Protein 2JEX (pdb70)

Nearest PDB structures (foldseek):
  2jex-assembly1_A  TM=1.005E+00  e=1.164E-40  Deltapapillomavirus 4
  2jeu-assembly1_A  TM=9.900E-01  e=1.248E-35  Deltapapillomavirus 4
  1r6n-assembly1_A  TM=9.412E-01  e=9.402E-22  human papillomavirus 11
  2nnu-assembly1_A  TM=9.506E-01  e=7.839E-20  Human papillomavirus 16
  1tue-assembly6_Q  TM=9.426E-01  e=6.753E-19  human papillomavirus 18

Foldseek 3Di:
DLLVLLVVLVVLLVVLVVVFFQALVSLLSNLVSQLSNLVSLLVCVVVVHQDRDHDGRDDNVVSVVSNVLSVLLNVLSVLCCVDPNNPGGHTPVQSDSCQCCPPPHRWGFAAWDKKKKAAPVDPVLIDIDIAGQWIWDQDVPGIDIWGWWAAQFAIFIADDVPGDTHHPGGVQVVNVPRPDFFKMWMDTDPDIHIYGD

CATH classification: 1.10.287.30 (+1 more: 2.170.200.10)

Organism: Bovine papillomavirus type 1 (NCBI:txid337052)

B-factor: mean 72.15, std 6.16, range [49.61, 109.63]

Sequence (197 aa):
TACERLHVAQETQMQLIEKSSDKLQDHILYWTAVRTENTLLYAARKKGVTVLGHCRVPHSVVCQERAKQAIEMQLSLQELSKTEFGDEPWSLLDTSWDRYMSEPKRCFKKGARVVEVEFDGNASNTNWYTVYSNLYMRTEDGWQLAKAGADGTGLYYCTMAGAGRIYYSAFGDEAARFSTTGHYSVRDQDRVYAGVS

Structure (mmCIF, N/CA/C/O backbone):
data_2JEX
#
_entry.id   2JEX
#
_cell.length_a   60.549
_cell.length_b   60.549
_cell.length_c   89.410
_cell.angle_alpha   90.00
_cell.angle_beta   90.00
_cell.angle_gamma   120.00
#
_symmetry.space_group_name_H-M   'P 32'
#
loop_
_entity.id
_entity.type
_entity.pdbx_description
1 polymer 'REGULATORY PROTEIN E2'
2 water water
#
loop_
_atom_site.group_PDB
_atom_site.id
_atom_site.type_symbol
_atom_site.label_atom_id
_atom_site.label_alt_id
_atom_site.label_comp_id
_atom_site.label_asym_id
_atom_site.label_entity_id
_atom_site.label_seq_id
_atom_site.pdbx_PDB_ins_code
_atom_site.Cartn_x
_atom_site.Cartn_y
_atom_site.Cartn_z
_atom_site.occupancy
_atom_site.B_iso_or_equiv
_atom_site.auth_seq_id
_atom_site.auth_comp_id
_atom_site.auth_asym_id
_atom_site.auth_atom_id
_atom_site.pdbx_PDB_model_num
ATOM 1 N N . THR A 1 3 ? -30.136 -1.470 6.583 1.00 83.24 3 THR A N 1
ATOM 2 C CA . THR A 1 3 ? -28.959 -1.084 7.417 1.00 82.89 3 THR A CA 1
ATOM 3 C C . THR A 1 3 ? -27.647 -1.596 6.806 1.00 83.10 3 THR A C 1
ATOM 4 O O . THR A 1 3 ? -26.554 -1.150 7.185 1.00 82.64 3 THR A O 1
ATOM 8 N N . ALA A 1 4 ? -27.773 -2.526 5.854 1.00 82.94 4 ALA A N 1
ATOM 9 C CA . ALA A 1 4 ? -26.653 -2.991 5.038 1.00 82.38 4 ALA A CA 1
ATOM 10 C C . ALA A 1 4 ? -26.187 -1.871 4.114 1.00 82.49 4 ALA A C 1
ATOM 11 O O . ALA A 1 4 ? -25.022 -1.832 3.702 1.00 82.41 4 ALA A O 1
ATOM 13 N N . CYS A 1 5 ? -27.112 -0.965 3.803 1.00 82.22 5 CYS A N 1
ATOM 14 C CA . CYS A 1 5 ? -26.848 0.215 2.982 1.00 81.66 5 CYS A CA 1
ATOM 15 C C . CYS A 1 5 ? -26.099 1.298 3.763 1.00 80.98 5 CYS A C 1
ATOM 16 O O . CYS A 1 5 ? -25.218 1.972 3.218 1.00 80.58 5 CYS A O 1
ATOM 19 N N . GLU A 1 6 ? -26.452 1.461 5.038 1.00 80.20 6 GLU A N 1
ATOM 20 C CA . GLU A 1 6 ? -25.805 2.457 5.896 1.00 79.79 6 GLU A CA 1
ATOM 21 C C . GLU A 1 6 ? -24.442 1.970 6.371 1.00 79.32 6 GLU A C 1
ATOM 22 O O . GLU A 1 6 ? -23.508 2.757 6.503 1.00 79.39 6 GLU A O 1
ATOM 28 N N . ARG A 1 7 ? -24.349 0.670 6.643 1.00 78.87 7 ARG A N 1
ATOM 29 C CA . ARG A 1 7 ? -23.109 0.041 7.085 1.00 78.43 7 ARG A CA 1
ATOM 30 C C . ARG A 1 7 ? -22.071 0.113 5.960 1.00 77.68 7 ARG A C 1
ATOM 31 O O . ARG A 1 7 ? -20.885 0.355 6.208 1.00 77.27 7 ARG A O 1
ATOM 39 N N . LEU A 1 8 ? -22.543 -0.085 4.728 1.00 76.97 8 LEU A N 1
ATOM 40 C CA . LEU A 1 8 ? -21.735 0.074 3.524 1.00 76.18 8 LEU A CA 1
ATOM 41 C C . LEU A 1 8 ? -21.187 1.492 3.385 1.00 76.04 8 LEU A C 1
ATOM 42 O O . LEU A 1 8 ? -20.008 1.673 3.073 1.00 76.62 8 LEU A O 1
ATOM 47 N N . HIS A 1 9 ? -22.045 2.485 3.615 1.00 75.53 9 HIS A N 1
ATOM 48 C CA . HIS A 1 9 ? -21.663 3.894 3.517 1.00 75.14 9 HIS A CA 1
ATOM 49 C C . HIS A 1 9 ? -20.567 4.244 4.518 1.00 74.29 9 HIS A C 1
ATOM 50 O O . HIS A 1 9 ? -19.617 4.952 4.178 1.00 74.04 9 HIS A O 1
ATOM 57 N N . VAL A 1 10 ? -20.708 3.740 5.743 1.00 73.56 10 VAL A N 1
ATOM 58 C CA . VAL A 1 10 ? -19.732 3.979 6.812 1.00 72.95 10 VAL A CA 1
ATOM 59 C C . VAL A 1 10 ? -18.380 3.320 6.502 1.00 72.01 10 VAL A C 1
ATOM 60 O O . VAL A 1 10 ? -17.329 3.933 6.701 1.00 72.13 10 VAL A O 1
ATOM 64 N N . ALA A 1 11 ? -18.423 2.086 6.000 1.00 70.75 11 ALA A N 1
ATOM 65 C CA . ALA A 1 11 ? -17.223 1.332 5.648 1.00 69.48 11 ALA A CA 1
ATOM 66 C C . ALA A 1 11 ? -16.437 1.966 4.495 1.00 69.40 11 ALA A C 1
ATOM 67 O O . ALA A 1 11 ? -15.200 1.963 4.506 1.00 69.16 11 ALA A O 1
ATOM 69 N N . GLN A 1 12 ? -17.156 2.507 3.514 1.00 68.74 12 GLN A N 1
ATOM 70 C CA . GLN A 1 12 ? -16.537 3.212 2.389 1.00 68.84 12 GLN A CA 1
ATOM 71 C C . GLN A 1 12 ? -15.998 4.588 2.792 1.00 69.03 12 GLN A C 1
ATOM 72 O O . GLN A 1 12 ? -14.936 5.012 2.324 1.00 68.81 12 GLN A O 1
ATOM 78 N N . GLU A 1 13 ? -16.753 5.275 3.654 1.00 69.28 13 GLU A N 1
ATOM 79 C CA . GLU A 1 13 ? -16.383 6.582 4.197 1.00 69.22 13 GLU A CA 1
ATOM 80 C C . GLU A 1 13 ? -15.169 6.487 5.122 1.00 68.87 13 GLU A C 1
ATOM 81 O O . GLU A 1 13 ? -14.358 7.407 5.175 1.00 69.31 13 GLU A O 1
ATOM 87 N N . THR A 1 14 ? -15.064 5.381 5.855 1.00 68.76 14 THR A N 1
ATOM 88 C CA . THR A 1 14 ? -13.924 5.110 6.735 1.00 68.77 14 THR A CA 1
ATOM 89 C C . THR A 1 14 ? -12.613 4.973 5.948 1.00 69.01 14 THR A C 1
ATOM 90 O O . THR A 1 14 ? -11.581 5.530 6.348 1.00 69.27 14 THR A O 1
ATOM 94 N N . GLN A 1 15 ? -12.668 4.241 4.834 1.00 69.20 15 GLN A N 1
ATOM 95 C CA . GLN A 1 15 ? -11.533 4.088 3.933 1.00 69.53 15 GLN A CA 1
ATOM 96 C C . GLN A 1 15 ? -11.125 5.441 3.361 1.00 70.25 15 GLN A C 1
ATOM 97 O O . GLN A 1 15 ? -9.937 5.779 3.349 1.00 70.11 15 GLN A O 1
ATOM 103 N N . MET A 1 16 ? -12.118 6.215 2.916 1.00 70.85 16 MET A N 1
ATOM 104 C CA . MET A 1 16 ? -11.884 7.534 2.320 1.00 72.26 16 MET A CA 1
ATOM 105 C C . MET A 1 16 ? -11.322 8.543 3.329 1.00 71.77 16 MET A C 1
ATOM 106 O O . MET A 1 16 ? -10.511 9.401 2.973 1.00 71.60 16 MET A O 1
ATOM 111 N N . GLN A 1 17 ? -11.753 8.425 4.585 1.00 71.91 17 GLN A N 1
ATOM 112 C CA . GLN A 1 17 ? -11.243 9.261 5.680 1.00 71.79 17 GLN A CA 1
ATOM 113 C C . GLN A 1 17 ? -9.807 8.918 6.057 1.00 71.37 17 GLN A C 1
ATOM 114 O O . GLN A 1 17 ? -9.017 9.798 6.380 1.00 71.52 17 GLN A O 1
ATOM 120 N N . LEU A 1 18 ? -9.481 7.632 6.031 1.00 71.57 18 LEU A N 1
ATOM 121 C CA . LEU A 1 18 ? -8.167 7.174 6.464 1.00 71.52 18 LEU A CA 1
ATOM 122 C C . LEU A 1 18 ? -7.092 7.367 5.398 1.00 71.65 18 LEU A C 1
ATOM 123 O O . LEU A 1 18 ? -5.925 7.601 5.728 1.00 71.82 18 LEU A O 1
ATOM 128 N N . ILE A 1 19 ? -7.491 7.282 4.129 1.00 71.70 19 ILE A N 1
ATOM 129 C CA . ILE A 1 19 ? -6.593 7.595 3.014 1.00 71.36 19 ILE A CA 1
ATOM 130 C C . ILE A 1 19 ? -6.193 9.077 3.053 1.00 71.56 19 ILE A C 1
ATOM 131 O O . ILE A 1 19 ? -4.999 9.398 2.985 1.00 71.99 19 ILE A O 1
ATOM 136 N N . GLU A 1 20 ? -7.180 9.965 3.186 1.00 71.37 20 GLU A N 1
ATOM 137 C CA . GLU A 1 20 ? -6.925 11.408 3.328 1.00 71.63 20 GLU A CA 1
ATOM 138 C C . GLU A 1 20 ? -5.978 11.709 4.487 1.00 71.18 20 GLU A C 1
ATOM 139 O O . GLU A 1 20 ? -5.005 12.445 4.323 1.00 71.21 20 GLU A O 1
ATOM 145 N N . LYS A 1 21 ? -6.275 11.131 5.651 1.00 71.00 21 LYS A N 1
ATOM 146 C CA . LYS A 1 21 ? -5.457 11.275 6.858 1.00 70.58 21 LYS A CA 1
ATOM 147 C C . LYS A 1 21 ? -4.015 10.827 6.631 1.00 70.57 21 LYS A C 1
ATOM 148 O O . LYS A 1 21 ? -3.081 11.489 7.084 1.00 70.71 21 LYS A O 1
ATOM 154 N N . SER A 1 22 ? -3.852 9.711 5.922 1.00 70.54 22 SER A N 1
ATOM 155 C CA . SER A 1 22 ? -2.540 9.099 5.669 1.00 70.60 22 SER A CA 1
ATOM 156 C C . SER A 1 22 ? -1.715 8.961 6.952 1.00 70.18 22 SER A C 1
ATOM 157 O O . SER A 1 22 ? -0.655 9.566 7.099 1.00 70.11 22 SER A O 1
ATOM 160 N N . SER A 1 23 ? -2.235 8.156 7.873 1.00 70.19 23 SER A N 1
ATOM 161 C CA . SER A 1 23 ? -1.642 7.968 9.191 1.00 69.56 23 SER A CA 1
ATOM 162 C C . SER A 1 23 ? -0.383 7.111 9.141 1.00 69.05 23 SER A C 1
ATOM 163 O O . SER A 1 23 ? -0.191 6.299 8.227 1.00 68.50 23 SER A O 1
ATOM 166 N N . ASP A 1 24 ? 0.466 7.309 10.143 1.00 68.47 24 ASP A N 1
ATOM 167 C CA . ASP A 1 24 ? 1.670 6.515 10.318 1.00 68.18 24 ASP A CA 1
ATOM 168 C C . ASP A 1 24 ? 1.513 5.604 11.539 1.00 67.90 24 ASP A C 1
ATOM 169 O O . ASP A 1 24 ? 2.470 4.991 12.005 1.00 67.50 24 ASP A O 1
ATOM 174 N N . LYS A 1 25 ? 0.285 5.509 12.040 1.00 68.40 25 LYS A N 1
ATOM 175 C CA . LYS A 1 25 ? -0.030 4.602 13.147 1.00 68.90 25 LYS A CA 1
ATOM 176 C C . LYS A 1 25 ? -0.676 3.305 12.657 1.00 68.35 25 LYS A C 1
ATOM 177 O O . LYS A 1 25 ? -1.627 3.333 11.877 1.00 68.47 25 LYS A O 1
ATOM 183 N N . LEU A 1 26 ? -0.140 2.181 13.133 1.00 68.23 26 LEU A N 1
ATOM 184 C CA . LEU A 1 26 ? -0.604 0.842 12.775 1.00 68.32 26 LEU A CA 1
ATOM 185 C C . LEU A 1 26 ? -2.109 0.605 13.011 1.00 68.36 26 LEU A C 1
ATOM 186 O O . LEU A 1 26 ? -2.759 -0.080 12.226 1.00 68.25 26 LEU A O 1
ATOM 191 N N . GLN A 1 27 ? -2.645 1.186 14.079 1.00 68.43 27 GLN A N 1
ATOM 192 C CA . GLN A 1 27 ? -4.043 1.010 14.455 1.00 69.46 27 GLN A CA 1
ATOM 193 C C . GLN A 1 27 ? -5.021 1.603 13.442 1.00 68.99 27 GLN A C 1
ATOM 194 O O . GLN A 1 27 ? -6.078 1.038 13.197 1.00 68.90 27 GLN A O 1
ATOM 200 N N . ASP A 1 28 ? -4.662 2.738 12.855 1.00 69.12 28 ASP A N 1
ATOM 201 C CA . ASP A 1 28 ? -5.457 3.315 11.779 1.00 68.99 28 ASP A CA 1
ATOM 202 C C . ASP A 1 28 ? -5.516 2.407 10.547 1.00 68.76 28 ASP A C 1
ATOM 203 O O . ASP A 1 28 ? -6.518 2.393 9.830 1.00 68.89 28 ASP A O 1
ATOM 208 N N . HIS A 1 29 ? -4.448 1.650 10.312 1.00 67.75 29 HIS A N 1
ATOM 209 C CA . HIS A 1 29 ? -4.383 0.742 9.172 1.00 67.87 29 HIS A CA 1
ATOM 210 C C . HIS A 1 29 ? -5.138 -0.559 9.435 1.00 68.28 29 HIS A C 1
ATOM 211 O O . HIS A 1 29 ? -5.772 -1.103 8.543 1.00 69.09 29 HIS A O 1
ATOM 218 N N . ILE A 1 30 ? -5.064 -1.048 10.666 1.00 68.49 30 ILE A N 1
ATOM 219 C CA . ILE A 1 30 ? -5.938 -2.118 11.122 1.00 68.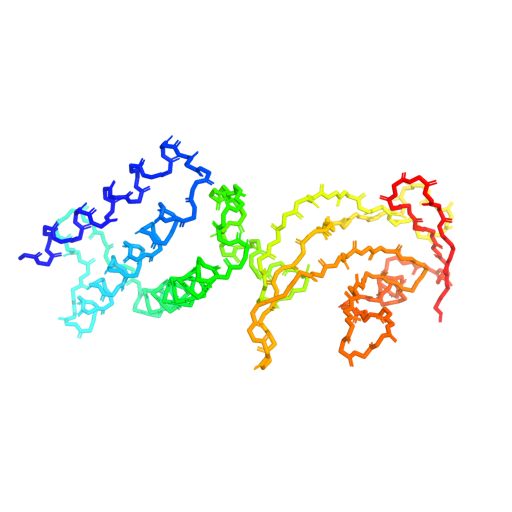63 30 ILE A CA 1
ATOM 220 C C . ILE A 1 30 ? -7.391 -1.724 10.852 1.00 69.49 30 ILE A C 1
ATOM 221 O O . ILE A 1 30 ? -8.143 -2.498 10.254 1.00 70.39 30 ILE A O 1
ATOM 226 N N . LEU A 1 31 ? -7.751 -0.507 11.263 1.00 69.08 31 LEU A N 1
ATOM 227 C CA . LEU A 1 31 ? -9.081 0.067 11.061 1.00 69.03 31 LEU A CA 1
ATOM 228 C C . LEU A 1 31 ? -9.482 0.158 9.600 1.00 68.87 31 LEU A C 1
ATOM 229 O O . LEU A 1 31 ? -10.608 -0.172 9.249 1.00 68.87 31 LEU A O 1
ATOM 234 N N . TYR A 1 32 ? -8.554 0.619 8.762 1.00 69.59 32 TYR A N 1
ATOM 235 C CA . TYR A 1 32 ? -8.756 0.716 7.320 1.00 69.16 32 TYR A CA 1
ATOM 236 C C . TYR A 1 32 ? -9.050 -0.645 6.696 1.00 69.37 32 TYR A C 1
ATOM 237 O O . TYR A 1 32 ? -9.954 -0.760 5.874 1.00 69.84 32 TYR A O 1
ATOM 246 N N . TRP A 1 33 ? -8.289 -1.670 7.072 1.00 69.27 33 TRP A N 1
ATOM 247 C CA . TRP A 1 33 ? -8.483 -2.992 6.466 1.00 69.53 33 TRP A CA 1
ATOM 248 C C . TRP A 1 33 ? -9.736 -3.693 6.946 1.00 69.20 33 TRP A C 1
ATOM 249 O O . TRP A 1 33 ? -10.323 -4.481 6.209 1.00 68.66 33 TRP A O 1
ATOM 260 N N . THR A 1 34 ? -10.139 -3.394 8.178 1.00 69.27 34 THR A N 1
ATOM 261 C CA . THR A 1 34 ? -11.371 -3.923 8.738 1.00 69.86 34 THR A CA 1
ATOM 262 C C . THR A 1 34 ? -12.593 -3.308 8.037 1.00 69.67 34 THR A C 1
ATOM 263 O O . THR A 1 34 ? -13.636 -3.949 7.924 1.00 69.60 34 THR A O 1
ATOM 267 N N . ALA A 1 35 ? -12.441 -2.069 7.564 1.00 68.77 35 ALA A N 1
ATOM 268 C CA . ALA A 1 35 ? -13.470 -1.397 6.790 1.00 68.52 35 ALA A CA 1
ATOM 269 C C . ALA A 1 35 ? -13.516 -1.907 5.352 1.00 68.62 35 ALA A C 1
ATOM 270 O O . ALA A 1 35 ? -14.591 -1.974 4.758 1.00 68.56 35 ALA A O 1
ATOM 272 N N . VAL A 1 36 ? -12.357 -2.268 4.799 1.00 68.63 36 VAL A N 1
ATOM 273 C CA . VAL A 1 36 ? -12.302 -2.906 3.472 1.00 68.27 36 VAL A CA 1
ATOM 274 C C . VAL A 1 36 ? -12.999 -4.263 3.530 1.00 68.47 36 VAL A C 1
ATOM 275 O O . VAL A 1 36 ? -13.763 -4.615 2.626 1.00 69.01 36 VAL A O 1
ATOM 279 N N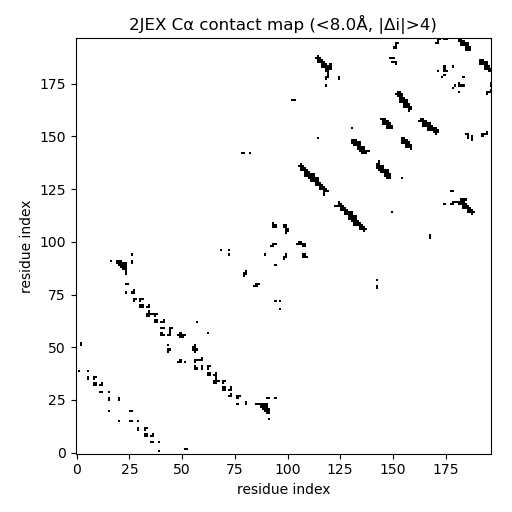 . ARG A 1 37 ? -12.751 -4.991 4.620 1.00 68.34 37 ARG A N 1
ATOM 280 C CA . ARG A 1 37 ? -13.362 -6.287 4.893 1.00 67.62 37 ARG A CA 1
ATOM 281 C C . ARG A 1 37 ? -14.885 -6.191 4.959 1.00 67.98 37 ARG A C 1
ATOM 282 O O . ARG A 1 37 ? -15.591 -6.942 4.281 1.00 68.89 37 ARG A O 1
ATOM 290 N N . THR A 1 38 ? -15.370 -5.273 5.793 1.00 67.54 38 THR A N 1
ATOM 291 C CA . THR A 1 38 ? -16.788 -5.004 5.948 1.00 67.22 38 THR A CA 1
ATOM 292 C C . THR A 1 38 ? -17.434 -4.698 4.589 1.00 67.36 38 THR A C 1
ATOM 293 O O . THR A 1 38 ? -18.366 -5.386 4.204 1.00 67.62 38 THR A O 1
ATOM 297 N N . GLU A 1 39 ? -16.897 -3.725 3.847 1.00 67.43 39 GLU A N 1
ATOM 298 C CA . GLU A 1 39 ? -17.449 -3.343 2.532 1.00 67.53 39 GLU A CA 1
ATOM 299 C C . GLU A 1 39 ? -17.606 -4.527 1.578 1.00 67.16 39 GLU A C 1
ATOM 300 O O . GLU A 1 39 ? -18.675 -4.745 1.015 1.00 67.59 39 GLU A O 1
ATOM 306 N N . ASN A 1 40 ? -16.544 -5.295 1.411 1.00 66.50 40 ASN A N 1
ATOM 307 C CA . ASN A 1 40 ? -16.570 -6.400 0.477 1.00 66.67 40 ASN A CA 1
ATOM 308 C C . ASN A 1 40 ? -17.324 -7.614 0.968 1.00 67.31 40 ASN A C 1
ATOM 309 O O . ASN A 1 40 ? -17.786 -8.415 0.157 1.00 68.15 40 ASN A O 1
ATOM 314 N N . THR A 1 41 ? -17.459 -7.744 2.287 1.00 67.38 41 THR A N 1
ATOM 315 C CA . THR A 1 41 ? -18.284 -8.795 2.870 1.00 67.12 41 THR A CA 1
ATOM 316 C C . THR A 1 41 ? -19.754 -8.510 2.584 1.00 66.99 41 THR A C 1
ATOM 317 O O . THR A 1 41 ? -20.471 -9.405 2.139 1.00 66.92 41 THR A O 1
ATOM 321 N N . LEU A 1 42 ? -20.184 -7.269 2.829 1.00 66.89 42 LEU A N 1
ATOM 322 C CA . LEU A 1 42 ? -21.577 -6.873 2.626 1.00 67.80 42 LEU A CA 1
ATOM 323 C C . LEU A 1 42 ? -21.932 -7.012 1.153 1.00 67.49 42 LEU A C 1
ATOM 324 O O . LEU A 1 42 ? -22.981 -7.549 0.805 1.00 67.47 42 LEU A O 1
ATOM 329 N N . LEU A 1 43 ? -21.022 -6.545 0.306 1.00 67.31 43 LEU A N 1
ATOM 330 C CA . LEU A 1 43 ? -21.179 -6.583 -1.139 1.00 67.71 43 LEU A CA 1
ATOM 331 C C . LEU A 1 43 ? -21.264 -8.015 -1.652 1.00 68.11 43 LEU A C 1
ATOM 332 O O . LEU A 1 43 ? -22.071 -8.314 -2.539 1.00 68.58 43 LEU A O 1
ATOM 337 N N . TYR A 1 44 ? -20.444 -8.895 -1.079 1.00 68.00 44 TYR A N 1
ATOM 338 C CA . TYR A 1 44 ? -20.470 -10.310 -1.429 1.00 68.24 44 TYR A CA 1
ATOM 339 C C . TYR A 1 44 ? -21.782 -10.942 -0.991 1.00 67.65 44 TYR A C 1
ATOM 340 O O . TYR A 1 44 ? -22.399 -11.692 -1.749 1.00 67.80 44 TYR A O 1
ATOM 349 N N . ALA A 1 45 ? -22.210 -10.619 0.230 1.00 66.64 45 ALA A N 1
ATOM 350 C CA . ALA A 1 45 ? -23.478 -11.101 0.760 1.00 65.91 45 ALA A CA 1
ATOM 351 C C . ALA A 1 45 ? -24.668 -10.605 -0.080 1.00 65.61 45 ALA A C 1
ATOM 352 O O . ALA A 1 45 ? -25.638 -11.328 -0.271 1.00 65.22 45 ALA A O 1
ATOM 354 N N . ALA A 1 46 ? -24.574 -9.373 -0.571 1.00 65.34 46 ALA A N 1
ATOM 355 C CA . ALA A 1 46 ? -25.578 -8.801 -1.456 1.00 65.79 46 ALA A CA 1
ATOM 356 C C . ALA A 1 46 ? -25.649 -9.577 -2.775 1.00 65.83 46 ALA A C 1
ATOM 357 O O . ALA A 1 46 ? -26.738 -9.878 -3.258 1.00 65.81 46 ALA A O 1
ATOM 359 N N . ARG A 1 47 ? -24.477 -9.908 -3.327 1.00 66.29 47 ARG A N 1
ATOM 360 C CA . ARG A 1 47 ? -24.343 -10.687 -4.562 1.00 66.63 47 ARG A CA 1
ATOM 361 C C . ARG A 1 47 ? -24.998 -12.081 -4.491 1.00 67.32 47 ARG A C 1
ATOM 362 O O . ARG A 1 47 ? -25.715 -12.495 -5.429 1.00 67.10 47 ARG A O 1
ATOM 370 N N . LYS A 1 48 ? -24.793 -12.779 -3.370 1.00 67.71 48 LYS A N 1
ATOM 371 C CA . LYS A 1 48 ? -25.426 -14.091 -3.124 1.00 68.51 48 LYS A CA 1
ATOM 372 C C . LYS A 1 48 ? -26.939 -14.016 -3.154 1.00 68.53 48 LYS A C 1
ATOM 373 O O . LYS A 1 48 ? -27.607 -14.991 -3.499 1.00 68.23 48 LYS A O 1
ATOM 379 N N . LYS A 1 49 ? -27.463 -12.850 -2.783 1.00 68.65 49 LYS A N 1
ATOM 380 C CA . LYS A 1 49 ? -28.895 -12.612 -2.701 1.00 68.86 49 LYS A CA 1
ATOM 381 C C . LYS A 1 49 ? -29.445 -12.037 -4.013 1.00 67.91 49 LYS A C 1
ATOM 382 O O . LYS A 1 49 ? -30.645 -11.727 -4.127 1.00 67.57 49 LYS A O 1
ATOM 388 N N . GLY A 1 50 ? -28.562 -11.917 -5.003 1.00 66.51 50 GLY A N 1
ATOM 389 C CA . GLY A 1 50 ? -28.950 -11.485 -6.343 1.00 64.73 50 GLY A CA 1
ATOM 390 C C . GLY A 1 50 ? -28.950 -9.978 -6.535 1.00 63.60 50 GLY A C 1
ATOM 391 O O . GLY A 1 50 ? -29.422 -9.480 -7.572 1.00 63.70 50 GLY A O 1
ATOM 392 N N . VAL A 1 51 ? -28.419 -9.251 -5.544 1.00 62.68 51 VAL A N 1
ATOM 393 C CA . VAL A 1 51 ? -28.355 -7.783 -5.628 1.00 62.26 51 VAL A CA 1
ATOM 394 C C . VAL A 1 51 ? -27.254 -7.337 -6.611 1.00 61.69 51 VAL A C 1
ATOM 395 O O . VAL A 1 51 ? -26.174 -7.915 -6.638 1.00 61.46 51 VAL A O 1
ATOM 399 N N . THR A 1 52 ? -27.564 -6.322 -7.419 1.00 61.47 52 THR A N 1
ATOM 400 C CA . THR A 1 52 ? -26.664 -5.781 -8.444 1.00 60.73 52 THR A CA 1
ATOM 401 C C . THR A 1 52 ? -26.373 -4.301 -8.195 1.00 61.65 52 THR A C 1
ATOM 402 O O . THR A 1 52 ? -25.367 -3.769 -8.661 1.00 62.78 52 THR A O 1
ATOM 406 N N . VAL A 1 53 ? -27.289 -3.633 -7.502 1.00 62.40 53 VAL A N 1
ATOM 407 C CA . VAL A 1 53 ? -27.107 -2.257 -7.053 1.00 63.33 53 VAL A CA 1
ATOM 408 C C . VAL A 1 53 ? -27.644 -2.159 -5.629 1.00 64.07 53 VAL A C 1
ATOM 409 O O . VAL A 1 53 ? -28.822 -2.451 -5.367 1.00 63.12 53 VAL A O 1
ATOM 413 N N . LEU A 1 54 ? -26.760 -1.757 -4.721 1.00 65.10 54 LEU A N 1
ATOM 414 C CA . LEU A 1 54 ? -27.109 -1.520 -3.333 1.00 66.59 54 LEU A CA 1
ATOM 415 C C . LEU A 1 54 ? -27.036 -0.019 -3.055 1.00 68.23 54 LEU A C 1
ATOM 416 O O . LEU A 1 54 ? -25.957 0.541 -2.884 1.00 68.52 54 LEU A O 1
ATOM 421 N N . GLY A 1 55 ? -28.199 0.629 -3.054 1.00 70.53 55 GLY A N 1
ATOM 422 C CA . GLY A 1 55 ? -28.296 2.066 -2.812 1.00 72.76 55 GLY A CA 1
ATOM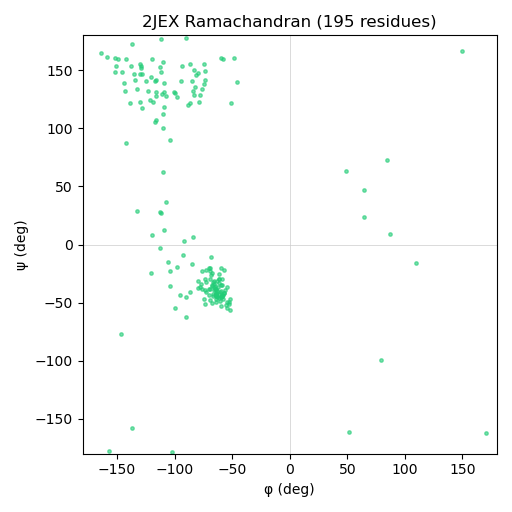 423 C C . GLY A 1 55 ? -27.936 2.889 -4.031 1.00 74.28 55 GLY A C 1
ATOM 424 O O . GLY A 1 55 ? -28.755 3.067 -4.935 1.00 74.56 55 GLY A O 1
ATOM 425 N N . HIS A 1 56 ? -26.705 3.392 -4.051 1.00 75.69 56 HIS A N 1
ATOM 426 C CA . HIS A 1 56 ? -26.223 4.210 -5.157 1.00 77.08 56 HIS A CA 1
ATOM 427 C C . HIS A 1 56 ? -24.840 3.736 -5.612 1.00 77.86 56 HIS A C 1
ATOM 428 O O . HIS A 1 56 ? -24.027 4.520 -6.111 1.00 77.99 56 HIS A O 1
ATOM 435 N N . CYS A 1 57 ? -24.577 2.445 -5.427 1.00 78.42 57 CYS A N 1
ATOM 436 C CA . CYS A 1 57 ? -23.358 1.844 -5.939 1.00 79.38 57 CYS A CA 1
ATOM 437 C C . CYS A 1 57 ? -23.585 0.417 -6.412 1.00 78.59 57 CYS A C 1
ATOM 438 O O . CYS A 1 57 ? -24.308 -0.353 -5.774 1.00 78.50 57 CYS A O 1
ATOM 441 N N . ARG A 1 58 ? -22.966 0.091 -7.546 1.00 78.16 58 ARG A N 1
ATOM 442 C CA . ARG A 1 58 ? -23.085 -1.219 -8.175 1.00 77.51 58 ARG A CA 1
ATOM 443 C C . ARG A 1 58 ? -22.300 -2.250 -7.399 1.00 76.70 58 ARG A C 1
ATOM 444 O O . ARG A 1 58 ? -21.214 -1.966 -6.901 1.00 76.81 58 ARG A O 1
ATOM 452 N N . VAL A 1 59 ? -22.859 -3.451 -7.299 1.00 75.98 59 VAL A N 1
ATOM 453 C CA . VAL A 1 59 ? -22.191 -4.561 -6.632 1.00 74.79 59 VAL A CA 1
ATOM 454 C C . VAL A 1 59 ? -21.278 -5.283 -7.626 1.00 74.37 59 VAL A C 1
ATOM 455 O O . VAL A 1 59 ? -21.750 -5.757 -8.661 1.00 74.39 59 VAL A O 1
ATOM 459 N N . PRO A 1 60 ? -19.964 -5.360 -7.323 1.00 73.97 60 PRO A N 1
ATOM 460 C CA . PRO A 1 60 ? -19.037 -6.137 -8.158 1.00 73.40 60 PRO A CA 1
ATOM 461 C C . PRO A 1 60 ? -19.430 -7.618 -8.243 1.00 72.82 60 PRO A C 1
ATOM 462 O O . PRO A 1 60 ? -20.175 -8.116 -7.391 1.00 72.40 60 PRO A O 1
ATOM 466 N N . HIS A 1 61 ? -18.928 -8.308 -9.263 1.00 71.83 61 HIS A N 1
ATOM 467 C CA . HIS A 1 61 ? -19.001 -9.766 -9.326 1.00 72.13 61 HIS A CA 1
ATOM 468 C C . HIS A 1 61 ? -18.613 -10.393 -7.984 1.00 72.42 61 HIS A C 1
ATOM 469 O O . HIS A 1 61 ? -17.669 -9.937 -7.328 1.00 72.47 61 HIS A O 1
ATOM 476 N N . SER A 1 62 ? -19.332 -11.440 -7.586 1.00 72.79 62 SER A N 1
ATOM 477 C CA . SER A 1 62 ? -19.111 -12.104 -6.300 1.00 73.92 62 SER A CA 1
ATOM 478 C C . SER A 1 62 ? -17.673 -12.601 -6.098 1.00 74.07 62 SER A C 1
ATOM 479 O O . SER A 1 62 ? -17.137 -12.490 -5.001 1.00 74.49 62 SER A O 1
ATOM 482 N N . VAL A 1 63 ? -17.057 -13.129 -7.157 1.00 73.51 63 VAL A N 1
ATOM 483 C CA . VAL A 1 63 ? -15.655 -13.567 -7.122 1.00 73.08 63 VAL A CA 1
ATOM 484 C C . VAL A 1 63 ? -14.707 -12.406 -6.745 1.00 72.72 63 VAL A C 1
ATOM 485 O O . VAL A 1 63 ? -13.704 -12.604 -6.057 1.00 72.29 63 VAL A O 1
ATOM 489 N N . VAL A 1 64 ? -15.057 -11.202 -7.191 1.00 72.25 64 VAL A N 1
ATOM 490 C CA . VAL A 1 64 ? -14.288 -9.993 -6.932 1.00 71.21 64 VAL A CA 1
ATOM 491 C C . VAL A 1 64 ? -14.451 -9.539 -5.481 1.00 72.13 64 VAL A C 1
ATOM 492 O O . VAL A 1 64 ? -13.446 -9.300 -4.795 1.00 72.28 64 VAL A O 1
ATOM 496 N N . CYS A 1 65 ? -15.706 -9.422 -5.022 1.00 72.14 65 CYS A N 1
ATOM 497 C CA . CYS A 1 65 ? -16.009 -9.067 -3.631 1.00 72.31 65 CYS A CA 1
ATOM 498 C C . CYS A 1 65 ? -15.375 -10.073 -2.671 1.00 71.51 65 CYS A C 1
ATOM 499 O O . CYS A 1 65 ? -14.839 -9.695 -1.640 1.00 71.02 65 CYS A O 1
ATOM 502 N N . GLN A 1 66 ? -15.483 -11.352 -3.018 1.00 71.43 66 GLN A N 1
ATOM 503 C CA . GLN A 1 66 ? -14.953 -12.456 -2.235 1.00 72.99 66 GLN A CA 1
ATOM 504 C C . GLN A 1 66 ? -13.433 -12.350 -2.057 1.00 73.29 66 GLN A C 1
ATOM 505 O O . GLN A 1 66 ? -12.903 -12.615 -0.974 1.00 73.48 66 GLN A O 1
ATOM 511 N N . GLU A 1 67 ? -12.745 -11.938 -3.117 1.00 73.35 67 GLU A N 1
ATOM 512 C CA . GLU A 1 67 ? -11.290 -11.828 -3.099 1.00 73.83 67 GLU A CA 1
ATOM 513 C C . GLU A 1 67 ? -10.823 -10.626 -2.298 1.00 72.82 67 GLU A C 1
ATOM 514 O O . GLU A 1 67 ? -9.914 -10.750 -1.456 1.00 71.65 67 GLU A O 1
ATOM 520 N N . ARG A 1 68 ? -11.457 -9.476 -2.553 1.00 71.76 68 ARG A N 1
ATOM 521 C CA . ARG A 1 68 ? -11.163 -8.234 -1.822 1.00 70.71 68 ARG A CA 1
ATOM 522 C C . ARG A 1 68 ? -11.404 -8.352 -0.323 1.00 69.92 68 ARG A C 1
ATOM 523 O O . ARG A 1 68 ? -10.641 -7.796 0.476 1.00 71.18 68 ARG A O 1
ATOM 531 N N . ALA A 1 69 ? -12.414 -9.122 0.058 1.00 67.77 69 ALA A N 1
ATOM 532 C CA . ALA A 1 69 ? -12.702 -9.360 1.469 1.00 67.98 69 ALA A CA 1
ATOM 533 C C . ALA A 1 69 ? -11.673 -10.293 2.105 1.00 67.81 69 ALA A C 1
ATOM 534 O O . ALA A 1 69 ? -11.267 -10.099 3.256 1.00 67.88 69 ALA A O 1
ATOM 536 N N . LYS A 1 70 ? -11.290 -11.324 1.359 1.00 68.14 70 LYS A N 1
ATOM 537 C CA . LYS A 1 70 ? -10.301 -12.289 1.816 1.00 68.86 70 LYS A CA 1
ATOM 538 C C . LYS A 1 70 ? -8.931 -11.650 2.018 1.00 68.02 70 LYS A C 1
ATOM 539 O O . LYS A 1 70 ? -8.267 -11.905 3.021 1.00 67.85 70 LYS A O 1
ATOM 545 N N . GLN A 1 71 ? -8.532 -10.804 1.068 1.00 67.97 71 GLN A N 1
ATOM 546 C CA . GLN A 1 71 ? -7.288 -10.032 1.158 1.00 66.41 71 GLN A CA 1
ATOM 547 C C . GLN A 1 71 ? -7.301 -9.146 2.398 1.00 67.14 71 GLN A C 1
ATOM 548 O O . GLN A 1 71 ? -6.326 -9.075 3.136 1.00 67.67 71 GLN A O 1
ATOM 554 N N . ALA A 1 72 ? -8.439 -8.498 2.630 1.00 67.50 72 ALA A N 1
ATOM 555 C CA . ALA A 1 72 ? -8.617 -7.586 3.746 1.00 67.04 72 ALA A CA 1
ATOM 556 C C . ALA A 1 72 ? -8.644 -8.322 5.083 1.00 67.18 72 ALA A C 1
ATOM 557 O O . ALA A 1 72 ? -8.097 -7.831 6.058 1.00 68.18 72 ALA A O 1
ATOM 559 N N . ILE A 1 73 ? -9.269 -9.497 5.128 1.00 67.49 73 ILE A N 1
ATOM 560 C CA . ILE A 1 73 ? -9.209 -10.368 6.312 1.00 67.45 73 ILE A CA 1
ATOM 561 C C . ILE A 1 73 ? -7.733 -10.645 6.667 1.00 68.52 73 ILE A C 1
ATOM 562 O O . ILE A 1 73 ? -7.300 -10.410 7.807 1.00 67.92 73 ILE A O 1
ATOM 567 N N . GLU A 1 74 ? -6.974 -11.104 5.666 1.00 68.87 74 GLU A N 1
ATOM 568 C CA . GLU A 1 74 ? -5.554 -11.421 5.814 1.00 69.97 74 GLU A CA 1
ATOM 569 C C . GLU A 1 74 ? -4.713 -10.241 6.307 1.00 70.47 74 GLU A C 1
ATOM 570 O O . GLU A 1 74 ? -3.822 -10.419 7.151 1.00 70.35 74 GLU A O 1
ATOM 576 N N . MET A 1 75 ? -4.991 -9.057 5.764 1.00 70.48 75 MET A N 1
ATOM 577 C CA . MET A 1 75 ? -4.307 -7.839 6.174 1.00 70.51 75 MET A CA 1
ATOM 578 C C . MET A 1 75 ? -4.686 -7.466 7.604 1.00 70.71 75 MET A C 1
ATOM 579 O O . MET A 1 75 ? -3.815 -7.248 8.444 1.00 72.02 75 MET A O 1
ATOM 584 N N . GLN A 1 76 ? -5.982 -7.428 7.882 1.00 71.08 76 GLN A N 1
ATOM 585 C CA . GLN A 1 76 ? -6.482 -7.119 9.221 1.00 71.45 76 GLN A CA 1
ATOM 586 C C . GLN A 1 76 ? -5.856 -7.980 10.322 1.00 71.24 76 GLN A C 1
ATOM 587 O O . GLN A 1 76 ? -5.289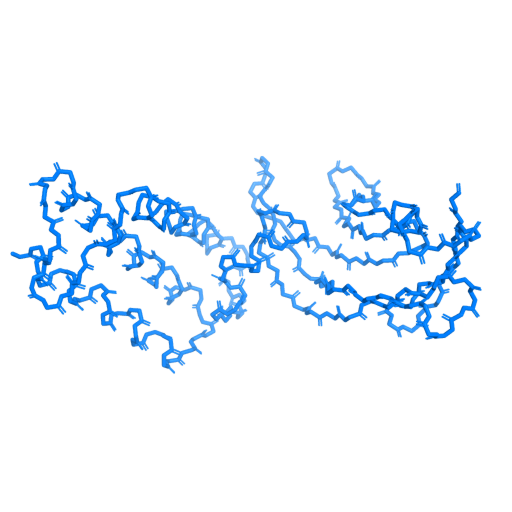 -7.449 11.281 1.00 70.77 76 GLN A O 1
ATOM 593 N N . LEU A 1 77 ? -5.982 -9.302 10.176 1.00 71.01 77 LEU A N 1
ATOM 594 C CA . LEU A 1 77 ? -5.479 -10.265 11.164 1.00 70.08 77 LEU A CA 1
ATOM 595 C C . LEU A 1 77 ? -3.966 -10.204 11.296 1.00 69.55 77 LEU A C 1
ATOM 596 O O . LEU A 1 77 ? -3.446 -10.232 12.407 1.00 69.10 77 LEU A O 1
ATOM 601 N N . SER A 1 78 ? -3.276 -10.098 10.160 1.00 69.63 78 SER A N 1
ATOM 602 C CA . SER A 1 78 ? -1.817 -9.980 10.135 1.00 69.05 78 SER A CA 1
ATOM 603 C C . SER A 1 78 ? -1.356 -8.737 10.873 1.00 68.63 78 SER A C 1
ATOM 604 O O . SER A 1 78 ? -0.458 -8.805 11.718 1.00 67.43 78 SER A O 1
ATOM 607 N N . LEU A 1 79 ? -1.987 -7.610 10.558 1.00 68.73 79 LEU A N 1
ATOM 608 C CA . LEU A 1 79 ? -1.649 -6.348 11.205 1.00 69.69 79 LEU A CA 1
ATOM 609 C C . LEU A 1 79 ? -1.972 -6.346 12.692 1.00 69.73 79 LEU A C 1
ATOM 610 O O . LEU A 1 79 ? -1.220 -5.763 13.481 1.00 70.16 79 LEU A O 1
ATOM 615 N N . GLN A 1 80 ? -3.072 -7.006 13.073 1.00 69.59 80 GLN A N 1
ATOM 616 C CA . GLN A 1 80 ? -3.461 -7.106 14.479 1.00 69.37 80 GLN A CA 1
ATOM 617 C C . GLN A 1 80 ? -2.417 -7.889 15.267 1.00 69.71 80 GLN A C 1
ATOM 618 O O . GLN A 1 80 ? -2.110 -7.549 16.422 1.00 69.92 80 GLN A O 1
ATOM 624 N N . GLU A 1 81 ? -1.874 -8.936 14.645 1.00 69.56 81 GLU A N 1
ATOM 625 C CA . GLU A 1 81 ? -0.774 -9.693 15.236 1.00 69.77 81 GLU A CA 1
ATOM 626 C C . GLU A 1 81 ? 0.472 -8.825 15.392 1.00 69.27 81 GLU A C 1
ATOM 627 O O . GLU A 1 81 ? 1.092 -8.813 16.453 1.00 69.09 81 GLU A O 1
ATOM 633 N N . LEU A 1 82 ? 0.815 -8.091 14.334 1.00 69.63 82 LEU A N 1
ATOM 634 C CA . LEU A 1 82 ? 1.961 -7.168 14.335 1.00 69.65 82 LEU A CA 1
ATOM 635 C C . LEU A 1 82 ? 1.980 -6.171 15.491 1.00 69.66 82 LEU A C 1
ATOM 636 O O . LEU A 1 82 ? 3.013 -5.980 16.121 1.00 69.88 82 LEU A O 1
ATOM 641 N N . SER A 1 83 ? 0.837 -5.537 15.745 1.00 70.02 83 SER A N 1
ATOM 642 C CA . SER A 1 83 ? 0.692 -4.526 16.789 1.00 70.49 83 SER A CA 1
ATOM 643 C C . SER A 1 83 ? 0.973 -5.078 18.178 1.00 70.91 83 SER A C 1
ATOM 644 O O . SER A 1 83 ? 1.357 -4.333 19.084 1.00 71.31 83 SER A O 1
ATOM 647 N N . LYS A 1 84 ? 0.785 -6.386 18.333 1.00 71.64 84 LYS A N 1
ATOM 648 C CA . LYS A 1 84 ? 1.064 -7.075 19.593 1.00 72.52 84 LYS A CA 1
ATOM 649 C C . LYS A 1 84 ? 2.545 -7.470 19.729 1.00 72.78 84 LYS A C 1
ATOM 650 O O . LYS A 1 84 ? 2.920 -8.158 20.676 1.00 73.50 84 LYS A O 1
ATOM 656 N N . THR A 1 85 ? 3.377 -7.038 18.782 1.00 72.85 85 THR A N 1
ATOM 657 C CA . THR A 1 85 ? 4.818 -7.310 18.821 1.00 72.99 85 THR A CA 1
ATOM 658 C C . THR A 1 85 ? 5.622 -6.029 19.065 1.00 72.79 85 THR A C 1
ATOM 659 O O . THR A 1 85 ? 5.066 -4.929 19.145 1.00 72.83 85 THR A O 1
ATOM 663 N N . GLU A 1 86 ? 6.937 -6.186 19.173 1.00 72.65 86 GLU A N 1
ATOM 664 C CA . GLU A 1 86 ? 7.861 -5.060 19.309 1.00 72.57 86 GLU A CA 1
ATOM 665 C C . GLU A 1 86 ? 7.781 -4.100 18.117 1.00 72.38 86 GLU A C 1
ATOM 666 O O . GLU A 1 86 ? 8.164 -2.933 18.224 1.00 72.41 86 GLU A O 1
ATOM 672 N N . PHE A 1 87 ? 7.262 -4.596 16.993 1.00 72.22 87 PHE A N 1
ATOM 673 C CA . PHE A 1 87 ? 7.238 -3.836 15.748 1.00 71.92 87 PHE A CA 1
ATOM 674 C C . PHE A 1 87 ? 6.040 -2.905 15.634 1.00 72.53 87 PHE A C 1
ATOM 675 O O . PHE A 1 87 ? 6.043 -1.987 14.805 1.00 72.69 87 PHE A O 1
ATOM 683 N N . GLY A 1 88 ? 5.031 -3.139 16.471 1.00 72.92 88 GLY A N 1
ATOM 684 C CA . GLY A 1 88 ? 3.789 -2.363 16.448 1.00 73.63 88 GLY A CA 1
ATOM 685 C C . GLY A 1 88 ? 3.965 -0.881 16.733 1.00 74.23 88 GLY A C 1
ATOM 686 O O . GLY A 1 88 ? 3.193 -0.058 16.230 1.00 74.41 88 GLY A O 1
ATOM 687 N N . ASP A 1 89 ? 4.989 -0.560 17.532 1.00 74.13 89 ASP A N 1
ATOM 688 C CA . ASP A 1 89 ? 5.330 0.812 17.942 1.00 74.59 89 ASP A CA 1
ATOM 689 C C . ASP A 1 89 ? 5.816 1.695 16.789 1.00 74.71 89 ASP A C 1
ATOM 690 O O . ASP A 1 89 ? 5.607 2.914 16.795 1.00 74.98 89 ASP A O 1
ATOM 695 N N . GLU A 1 90 ? 6.487 1.066 15.824 1.00 74.43 90 GLU A N 1
ATOM 696 C CA . GLU A 1 90 ? 7.101 1.737 14.676 1.00 74.19 90 GLU A CA 1
ATOM 697 C C . GLU A 1 90 ? 6.088 2.539 13.847 1.00 73.64 90 GLU A C 1
ATOM 698 O O . GLU A 1 90 ? 4.885 2.286 13.931 1.00 74.02 90 GLU A O 1
ATOM 704 N N . PRO A 1 91 ? 6.567 3.512 13.047 1.00 73.21 91 PRO A N 1
ATOM 705 C CA . PRO A 1 91 ? 5.649 4.206 12.144 1.00 72.95 91 PRO A CA 1
ATOM 706 C C . PRO A 1 91 ? 5.308 3.347 10.926 1.00 72.65 91 PRO A C 1
ATOM 707 O O . PRO A 1 91 ? 6.198 2.756 10.319 1.00 73.32 91 PRO A O 1
ATOM 711 N N . TRP A 1 92 ? 4.025 3.279 10.590 1.00 71.83 92 TRP A N 1
ATOM 712 C CA . TRP A 1 92 ? 3.542 2.510 9.450 1.00 70.99 92 TRP A CA 1
ATOM 713 C C . TRP A 1 92 ? 2.641 3.391 8.618 1.00 70.10 92 TRP A C 1
ATOM 714 O O . TRP A 1 92 ? 1.649 3.910 9.113 1.00 70.17 92 TRP A O 1
ATOM 725 N N . SER A 1 93 ? 2.980 3.556 7.350 1.00 69.54 93 SER A N 1
ATOM 726 C CA . SER A 1 93 ? 2.140 4.329 6.451 1.00 68.93 93 SER A CA 1
ATOM 727 C C . SER A 1 93 ? 1.103 3.446 5.744 1.00 68.97 93 SER A C 1
ATOM 728 O O . SER A 1 93 ? 1.058 2.215 5.927 1.00 67.98 93 SER A O 1
ATOM 731 N N . LEU A 1 94 ? 0.261 4.095 4.947 1.00 69.21 94 LEU A N 1
ATOM 732 C CA . LEU A 1 94 ? -0.688 3.399 4.095 1.00 69.76 94 LEU A CA 1
ATOM 733 C C . LEU A 1 94 ? 0.027 2.439 3.141 1.00 69.62 94 LEU A C 1
ATOM 734 O O . LEU A 1 94 ? -0.353 1.277 3.031 1.00 70.53 94 LEU A O 1
ATOM 739 N N . LEU A 1 95 ? 1.082 2.912 2.489 1.00 69.38 95 LEU A N 1
ATOM 740 C CA . LEU A 1 95 ? 1.812 2.085 1.535 1.00 69.50 95 LEU A CA 1
ATOM 741 C C . LEU A 1 95 ? 2.567 0.916 2.168 1.00 69.09 95 LEU A C 1
ATOM 742 O O . LEU A 1 95 ? 2.646 -0.159 1.563 1.00 69.41 95 LEU A O 1
ATOM 747 N N . ASP A 1 96 ? 3.106 1.116 3.373 1.00 68.08 96 ASP A N 1
ATOM 748 C CA . ASP A 1 96 ? 3.803 0.041 4.090 1.00 67.26 96 ASP A CA 1
ATOM 749 C C . ASP A 1 96 ? 2.844 -1.106 4.373 1.00 66.65 96 ASP A C 1
ATOM 750 O O . ASP A 1 96 ? 3.245 -2.265 4.437 1.00 67.02 96 ASP A O 1
ATOM 755 N N . THR A 1 97 ? 1.572 -0.764 4.533 1.00 65.93 97 THR A N 1
ATOM 756 C CA . THR A 1 97 ? 0.549 -1.723 4.920 1.00 65.37 97 THR A CA 1
ATOM 757 C C . THR A 1 97 ? -0.454 -1.961 3.783 1.00 65.08 97 THR A C 1
ATOM 758 O O . THR A 1 97 ? -1.620 -2.295 4.026 1.00 64.77 97 THR A O 1
ATOM 762 N N . SER A 1 98 ? 0.012 -1.786 2.545 1.00 64.68 98 SER A N 1
ATOM 763 C CA . SER A 1 98 ? -0.810 -2.040 1.364 1.00 65.07 98 SER A CA 1
ATOM 764 C C . SER A 1 98 ? -0.615 -3.467 0.844 1.00 65.08 98 SER A C 1
ATOM 765 O O . SER A 1 98 ? 0.429 -4.085 1.056 1.00 64.74 98 SER A O 1
ATOM 768 N N . TRP A 1 99 ? -1.642 -3.983 0.179 1.00 66.54 99 TRP A N 1
ATOM 769 C CA . TRP A 1 99 ? -1.643 -5.349 -0.347 1.00 68.03 99 TRP A CA 1
ATOM 770 C C . TRP A 1 99 ? -0.532 -5.605 -1.366 1.00 67.84 99 TRP A C 1
ATOM 771 O O . TRP A 1 99 ? 0.128 -6.670 -1.327 1.00 67.16 99 TRP A O 1
ATOM 782 N N . ASP A 1 100 ? -0.296 -4.624 -2.249 1.00 68.07 100 ASP A N 1
ATOM 783 C CA . ASP A 1 100 ? 0.776 -4.726 -3.251 1.00 68.77 100 ASP A CA 1
ATOM 784 C C . ASP A 1 100 ? 2.152 -4.787 -2.601 1.00 69.27 100 ASP A C 1
ATOM 785 O O . ASP A 1 100 ? 3.024 -5.532 -3.056 1.00 70.01 100 ASP A O 1
ATOM 790 N N . ARG A 1 101 ? 2.360 -4.008 -1.544 1.00 68.74 101 ARG A N 1
ATOM 791 C CA . ARG A 1 101 ? 3.625 -4.081 -0.827 1.00 68.78 101 ARG A CA 1
ATOM 792 C C . ARG A 1 101 ? 3.780 -5.481 -0.220 1.00 68.17 101 ARG A C 1
ATOM 793 O O . ARG A 1 101 ? 4.837 -6.104 -0.335 1.00 68.28 101 ARG A O 1
ATOM 801 N N . TYR A 1 102 ? 2.703 -5.968 0.399 1.00 66.85 102 TYR A N 1
ATOM 802 C CA . TYR A 1 102 ? 2.669 -7.268 1.075 1.00 65.28 102 TYR A CA 1
ATOM 803 C C . TYR A 1 102 ? 2.934 -8.414 0.102 1.00 65.47 102 TYR A C 1
ATOM 804 O O . TYR A 1 102 ? 3.510 -9.445 0.460 1.00 63.79 102 TYR A O 1
ATOM 813 N N . MET A 1 103 ? 2.483 -8.216 -1.134 1.00 67.72 103 MET A N 1
ATOM 814 C CA . MET A 1 103 ? 2.497 -9.265 -2.150 1.00 69.06 103 MET A CA 1
ATOM 815 C C . MET A 1 103 ? 3.685 -9.164 -3.072 1.00 69.88 103 MET A C 1
ATOM 816 O O . MET A 1 103 ? 4.041 -10.145 -3.721 1.00 70.60 103 MET A O 1
ATOM 821 N N . SER A 1 104 ? 4.302 -7.982 -3.111 1.00 71.69 104 SER A N 1
ATOM 822 C CA . SER A 1 104 ? 5.647 -7.804 -3.672 1.00 72.90 104 SER A CA 1
ATOM 823 C C . SER A 1 104 ? 6.582 -8.867 -3.109 1.00 74.00 104 SER A C 1
ATOM 824 O O . SER A 1 104 ? 6.301 -9.453 -2.055 1.00 74.04 104 SER A O 1
ATOM 827 N N . GLU A 1 105 ? 7.701 -9.096 -3.798 1.00 74.81 105 GLU A N 1
ATOM 828 C CA . GLU A 1 105 ? 8.653 -10.135 -3.407 1.00 75.03 105 GLU A CA 1
ATOM 829 C C . GLU A 1 105 ? 9.612 -9.666 -2.308 1.00 74.34 105 GLU A C 1
ATOM 830 O O . GLU A 1 105 ? 10.120 -8.538 -2.356 1.00 73.79 105 GLU A O 1
ATOM 836 N N . PRO A 1 106 ? 9.836 -10.523 -1.289 1.00 74.14 106 PRO A N 1
ATOM 837 C CA . PRO A 1 106 ? 9.226 -11.848 -1.141 1.00 73.68 106 PRO A CA 1
ATOM 838 C C . PRO A 1 106 ? 7.797 -11.778 -0.589 1.00 73.77 106 PRO A C 1
ATOM 839 O O . PRO A 1 106 ? 7.479 -10.887 0.212 1.00 73.65 106 PRO A O 1
ATOM 843 N N . LYS A 1 107 ? 6.960 -12.726 -1.014 1.00 73.63 107 LYS A N 1
ATOM 844 C CA . LYS A 1 107 ? 5.509 -12.659 -0.822 1.00 73.47 107 LYS A CA 1
ATOM 845 C C . LYS A 1 107 ? 5.046 -12.925 0.612 1.00 72.72 107 LYS A C 1
ATOM 846 O O . LYS A 1 107 ? 5.660 -13.710 1.339 1.00 72.67 107 LYS A O 1
ATOM 852 N N . ARG A 1 108 ? 3.936 -12.283 0.985 1.00 71.39 108 ARG A N 1
ATOM 853 C CA . ARG A 1 108 ? 3.310 -12.429 2.305 1.00 70.15 108 ARG A CA 1
ATOM 854 C C . ARG A 1 108 ? 4.170 -11.934 3.477 1.00 68.99 108 ARG A C 1
ATOM 855 O O . ARG A 1 108 ? 4.307 -12.619 4.490 1.00 68.98 108 ARG A O 1
ATOM 863 N N . CYS A 1 109 ? 4.734 -10.738 3.328 1.00 67.70 109 CYS A N 1
ATOM 864 C CA . CYS A 1 109 ? 5.404 -10.039 4.425 1.00 66.88 109 CYS A CA 1
ATOM 865 C C . CYS A 1 109 ? 5.335 -8.527 4.223 1.00 66.70 109 CYS A C 1
ATOM 866 O O . CYS A 1 109 ? 5.316 -8.038 3.088 1.00 66.03 109 CYS A O 1
ATOM 869 N N . PHE A 1 110 ? 5.291 -7.789 5.329 1.00 66.12 110 PHE A N 1
ATOM 870 C CA . PHE A 1 110 ? 5.262 -6.337 5.262 1.00 65.92 110 PHE A CA 1
ATOM 871 C C . PHE A 1 110 ? 6.680 -5.793 5.104 1.00 66.08 110 PHE A C 1
ATOM 872 O O . PHE A 1 110 ? 7.652 -6.420 5.542 1.00 66.24 110 PHE A O 1
ATOM 880 N N . LYS A 1 111 ? 6.799 -4.647 4.437 1.00 65.98 111 LYS A N 1
ATOM 881 C CA . LYS A 1 111 ? 8.104 -4.164 3.985 1.00 65.60 111 LYS A CA 1
ATOM 882 C C . LYS A 1 111 ? 8.241 -2.653 4.083 1.00 65.46 111 LYS A C 1
ATOM 883 O O . LYS A 1 111 ? 7.362 -1.918 3.640 1.00 65.67 111 LYS A O 1
ATOM 889 N N . LYS A 1 112 ? 9.353 -2.197 4.660 1.00 65.44 112 LYS A N 1
ATOM 890 C CA . LYS A 1 112 ? 9.699 -0.771 4.669 1.00 65.36 112 LYS A CA 1
ATOM 891 C C . LYS A 1 112 ? 11.143 -0.552 4.198 1.00 65.56 112 LYS A C 1
ATOM 892 O O . LYS A 1 112 ? 11.981 -1.453 4.301 1.00 65.39 112 LYS A O 1
ATOM 898 N N . GLY A 1 113 ? 11.420 0.642 3.678 1.00 65.58 113 GLY A N 1
ATOM 899 C CA . GLY A 1 113 ? 12.767 1.004 3.236 1.00 66.21 113 GLY A CA 1
ATOM 900 C C . GLY A 1 113 ? 13.060 0.532 1.822 1.00 66.23 113 GLY A C 1
ATOM 901 O O . GLY A 1 113 ? 13.812 -0.418 1.622 1.00 65.70 113 GLY A O 1
ATOM 902 N N . ALA A 1 114 ? 12.452 1.198 0.846 1.00 66.56 114 ALA A N 1
ATOM 903 C CA . ALA A 1 114 ? 12.576 0.808 -0.557 1.00 67.19 114 ALA A CA 1
ATOM 904 C C . ALA A 1 114 ? 13.825 1.406 -1.179 1.00 67.47 114 ALA A C 1
ATOM 905 O O . ALA A 1 114 ? 14.187 2.563 -0.898 1.00 67.50 114 ALA A O 1
ATOM 907 N N . ARG A 1 115 ? 14.483 0.610 -2.016 1.00 67.52 115 ARG A N 1
ATOM 908 C CA . ARG A 1 115 ? 15.552 1.119 -2.869 1.00 68.15 115 ARG A CA 1
ATOM 909 C C . ARG A 1 115 ? 15.622 0.348 -4.174 1.00 68.61 115 ARG A C 1
ATOM 910 O O . ARG A 1 115 ? 15.128 -0.776 -4.272 1.00 68.63 115 ARG A O 1
ATOM 918 N N . VAL A 1 116 ? 16.239 0.960 -5.177 1.00 69.19 116 VAL A N 1
ATOM 919 C CA . VAL A 1 116 ? 16.320 0.342 -6.492 1.00 69.37 116 VAL A CA 1
ATOM 920 C C . VAL A 1 116 ? 17.664 -0.358 -6.693 1.00 69.33 116 VAL A C 1
ATOM 921 O O . VAL A 1 116 ? 18.732 0.227 -6.495 1.00 68.99 116 VAL A O 1
ATOM 925 N N . VAL A 1 117 ? 17.585 -1.627 -7.075 1.00 69.42 117 VAL A N 1
ATOM 926 C CA . VAL A 1 117 ? 18.747 -2.387 -7.520 1.00 69.29 117 VAL A CA 1
ATOM 927 C C . VAL A 1 117 ? 18.750 -2.429 -9.059 1.00 69.40 117 VAL A C 1
ATOM 928 O O . VAL A 1 117 ? 17.724 -2.707 -9.687 1.00 68.71 117 VAL A O 1
ATOM 932 N N . GLU A 1 118 ? 19.894 -2.110 -9.655 1.00 69.70 118 GLU A N 1
ATOM 933 C CA . GLU A 1 118 ? 20.026 -2.095 -11.112 1.00 71.28 118 GLU A CA 1
ATOM 934 C C . GLU A 1 118 ? 20.922 -3.222 -11.613 1.00 69.83 118 GLU A C 1
ATOM 935 O O . GLU A 1 118 ? 22.033 -3.409 -11.116 1.00 69.13 118 GLU A O 1
ATOM 941 N N . VAL A 1 119 ? 20.426 -3.971 -12.593 1.00 69.19 119 VAL A N 1
ATOM 942 C CA . VAL A 1 119 ? 21.203 -5.049 -13.201 1.00 69.51 119 VAL A CA 1
ATOM 943 C C . VAL A 1 119 ? 21.471 -4.737 -14.673 1.00 69.50 119 VAL A C 1
ATOM 944 O O . VAL A 1 119 ? 20.551 -4.427 -15.432 1.00 69.57 119 VAL A O 1
ATOM 948 N N . GLU A 1 120 ? 22.738 -4.809 -15.052 1.00 69.15 120 GLU A N 1
ATOM 949 C CA . GLU A 1 120 ? 23.168 -4.570 -16.424 1.00 69.74 120 GLU A CA 1
ATOM 950 C C . GLU A 1 120 ? 23.608 -5.899 -17.017 1.00 70.10 120 GLU A C 1
ATOM 951 O O . GLU A 1 120 ? 24.393 -6.627 -16.411 1.00 69.70 120 GLU A O 1
ATOM 957 N N . PHE A 1 121 ? 23.117 -6.211 -18.208 1.00 70.99 121 PHE A N 1
ATOM 958 C CA . PHE A 1 121 ? 23.247 -7.574 -18.709 1.00 71.57 121 PHE A CA 1
ATOM 959 C C . PHE A 1 121 ? 24.475 -7.946 -19.540 1.00 72.64 121 PHE A C 1
ATOM 960 O O . PHE A 1 121 ? 25.257 -8.799 -19.120 1.00 74.72 121 PHE A O 1
ATOM 968 N N . ASP A 1 122 ? 24.702 -7.347 -20.693 1.00 72.42 122 ASP A N 1
ATOM 969 C CA . ASP A 1 122 ? 25.799 -7.928 -21.504 1.00 72.05 122 ASP A CA 1
ATOM 970 C C . ASP A 1 122 ? 27.065 -7.074 -21.556 1.00 71.32 122 ASP A C 1
ATOM 971 O O . ASP A 1 122 ? 27.748 -7.023 -22.577 1.00 71.37 122 ASP A O 1
ATOM 976 N N . GLY A 1 123 ? 27.377 -6.430 -20.428 1.00 70.93 123 GLY A N 1
ATOM 977 C CA . GLY A 1 123 ? 28.325 -5.311 -20.395 1.00 69.87 123 GLY A CA 1
ATOM 978 C C . GLY A 1 123 ? 27.753 -4.156 -21.210 1.00 69.32 123 GLY A C 1
ATOM 979 O O . GLY A 1 123 ? 28.485 -3.290 -21.689 1.00 69.35 123 GLY A O 1
ATOM 980 N N . ASN A 1 124 ? 26.433 -4.153 -21.356 1.00 68.58 124 ASN A N 1
ATOM 981 C CA . ASN A 1 124 ? 25.733 -3.266 -22.277 1.00 68.67 124 ASN A CA 1
ATOM 982 C C . ASN A 1 124 ? 24.814 -2.325 -21.489 1.00 68.32 124 ASN A C 1
ATOM 983 O O . ASN A 1 124 ? 23.757 -2.731 -20.985 1.00 67.68 124 ASN A O 1
ATOM 988 N N . ALA A 1 125 ? 25.243 -1.064 -21.394 1.00 67.62 125 ALA A N 1
ATOM 989 C CA . ALA A 1 125 ? 24.578 -0.043 -20.586 1.00 67.22 125 ALA A CA 1
ATOM 990 C C . ALA A 1 125 ? 23.110 0.168 -20.957 1.00 67.02 125 ALA A C 1
ATOM 991 O O . ALA A 1 125 ? 22.327 0.679 -20.148 1.00 66.65 125 ALA A O 1
ATOM 993 N N . SER A 1 126 ? 22.756 -0.219 -22.181 1.00 67.28 126 SER A N 1
ATOM 994 C CA . SER A 1 126 ? 21.381 -0.131 -22.673 1.00 67.64 126 SER A CA 1
ATOM 995 C C . SER A 1 126 ? 20.623 -1.435 -22.426 1.00 67.74 126 SER A C 1
ATOM 996 O O . SER A 1 126 ? 19.419 -1.491 -22.642 1.00 69.48 126 SER A O 1
ATOM 999 N N . ASN A 1 127 ? 21.327 -2.480 -21.992 1.00 67.73 127 ASN A N 1
ATOM 1000 C CA . ASN A 1 127 ? 20.688 -3.751 -21.613 1.00 67.90 127 ASN A CA 1
ATOM 1001 C C . ASN A 1 127 ? 20.634 -3.893 -20.088 1.00 67.85 127 ASN A C 1
ATOM 1002 O O . ASN A 1 127 ? 21.525 -4.468 -19.450 1.00 66.79 127 ASN A O 1
ATOM 1007 N N . THR A 1 128 ? 19.534 -3.386 -19.542 1.00 68.30 128 THR A N 1
ATOM 1008 C CA . THR A 1 128 ? 19.394 -3.047 -18.138 1.00 68.62 128 THR A CA 1
ATOM 1009 C C . THR A 1 128 ? 18.021 -3.480 -17.605 1.00 68.67 128 THR A C 1
ATOM 1010 O O . THR A 1 128 ? 17.060 -3.616 -18.371 1.00 67.84 128 THR A O 1
ATOM 1014 N N . ASN A 1 129 ? 17.949 -3.739 -16.300 1.00 69.06 129 ASN A N 1
ATOM 1015 C CA . ASN A 1 129 ? 16.680 -3.925 -15.609 1.00 69.36 129 ASN A CA 1
ATOM 1016 C C . ASN A 1 129 ? 16.822 -3.506 -14.158 1.00 70.07 129 ASN A C 1
ATOM 1017 O O . ASN A 1 129 ? 17.923 -3.510 -13.614 1.00 69.56 129 ASN A O 1
ATOM 1022 N N . TRP A 1 130 ? 15.715 -3.102 -13.541 1.00 71.14 130 TRP A N 1
ATOM 1023 C CA . TRP A 1 130 ? 15.769 -2.622 -12.172 1.00 71.94 130 TRP A CA 1
ATOM 1024 C C . TRP A 1 130 ? 14.744 -3.280 -11.255 1.00 71.68 130 TRP A C 1
ATOM 1025 O O . TRP A 1 130 ? 13.674 -3.675 -11.691 1.00 71.11 130 TRP A O 1
ATOM 1036 N N . TYR A 1 131 ? 15.127 -3.446 -9.990 1.00 72.03 131 TYR A N 1
ATOM 1037 C CA . TYR A 1 131 ? 14.35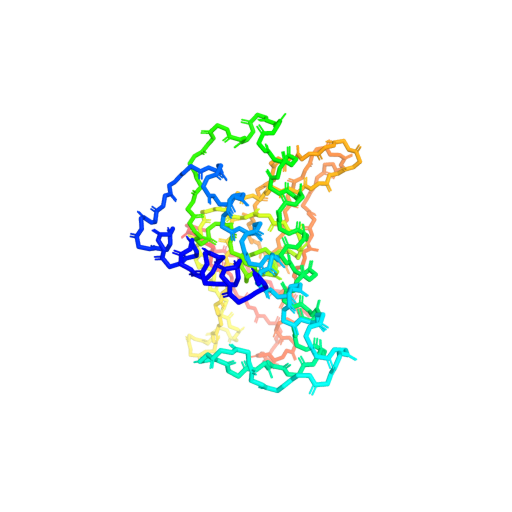9 -4.200 -8.990 1.00 71.54 131 TYR A CA 1
ATOM 1038 C C . TYR A 1 131 ? 14.256 -3.386 -7.708 1.00 72.45 131 TYR A C 1
ATOM 1039 O O . TYR A 1 131 ? 15.250 -2.826 -7.235 1.00 73.35 131 TYR A O 1
ATOM 1048 N N . THR A 1 132 ? 13.052 -3.316 -7.148 1.00 74.13 132 THR A N 1
ATOM 1049 C CA . THR A 1 132 ? 12.821 -2.615 -5.886 1.00 74.71 132 THR A CA 1
ATOM 1050 C C . THR A 1 132 ? 13.040 -3.584 -4.736 1.00 75.21 132 THR A C 1
ATOM 1051 O O . THR A 1 132 ? 12.382 -4.624 -4.659 1.00 75.36 132 THR A O 1
ATOM 1055 N N . VAL A 1 133 ? 13.993 -3.244 -3.868 1.00 75.41 133 VAL A N 1
ATOM 1056 C CA . VAL A 1 133 ? 14.337 -4.063 -2.705 1.00 75.82 133 VAL A CA 1
ATOM 1057 C C . VAL A 1 133 ? 14.034 -3.293 -1.419 1.00 75.35 133 VAL A C 1
ATOM 1058 O O . VAL A 1 133 ? 14.238 -2.084 -1.348 1.00 75.65 133 VAL A O 1
ATOM 1062 N N . TYR A 1 134 ? 13.535 -4.003 -0.413 1.00 75.27 134 TYR A N 1
ATOM 1063 C CA . TYR A 1 134 ? 13.168 -3.399 0.869 1.00 74.91 134 TYR A CA 1
ATOM 1064 C C . TYR A 1 134 ? 14.162 -3.789 1.955 1.00 75.15 134 TYR A C 1
ATOM 1065 O O . TYR A 1 134 ? 14.457 -4.968 2.136 1.00 75.89 134 TYR A O 1
ATOM 1074 N N . SER A 1 135 ? 14.693 -2.793 2.661 1.00 75.01 135 SER A N 1
ATOM 1075 C CA . SER A 1 135 ? 15.725 -3.031 3.669 1.00 75.05 135 SER A CA 1
ATOM 1076 C C . SER A 1 135 ? 15.161 -3.691 4.924 1.00 75.05 135 SER A C 1
ATOM 1077 O O . SER A 1 135 ? 15.904 -4.323 5.685 1.00 74.61 135 SER A O 1
ATOM 1080 N N . ASN A 1 136 ? 13.851 -3.543 5.128 1.00 74.94 136 ASN A N 1
ATOM 1081 C CA . ASN A 1 136 ? 13.192 -4.044 6.331 1.00 75.05 136 ASN A CA 1
ATOM 1082 C C . ASN A 1 136 ? 11.981 -4.900 5.995 1.00 74.59 136 ASN A C 1
ATOM 1083 O O . ASN A 1 136 ? 11.023 -4.429 5.381 1.00 74.51 136 ASN A O 1
ATOM 1088 N N . LEU A 1 137 ? 12.053 -6.169 6.388 1.00 74.37 137 LEU A N 1
ATOM 1089 C CA . LEU A 1 137 ? 11.009 -7.142 6.098 1.00 74.55 137 LEU A CA 1
ATOM 1090 C C . LEU A 1 137 ? 10.496 -7.743 7.392 1.00 74.52 137 LEU A C 1
ATOM 1091 O O . LEU A 1 137 ? 11.280 -8.167 8.244 1.00 74.12 137 LEU A O 1
ATOM 1096 N N . TYR A 1 138 ? 9.174 -7.780 7.526 1.00 74.34 138 TYR A N 1
ATOM 1097 C CA . TYR A 1 138 ? 8.527 -8.304 8.724 1.00 74.60 138 TYR A CA 1
ATOM 1098 C C . TYR A 1 138 ? 7.707 -9.544 8.366 1.00 75.61 138 TYR A C 1
ATOM 1099 O O . TYR A 1 138 ? 6.650 -9.444 7.734 1.00 74.95 138 TYR A O 1
ATOM 1108 N N . MET A 1 139 ? 8.212 -10.709 8.769 1.00 76.94 139 MET A N 1
ATOM 1109 C CA . MET A 1 139 ? 7.631 -11.990 8.373 1.00 78.97 139 MET A CA 1
ATOM 1110 C C . MET A 1 139 ? 7.258 -12.883 9.549 1.00 79.71 139 MET A C 1
ATOM 1111 O O . MET A 1 139 ? 7.974 -12.953 10.548 1.00 79.90 139 MET A O 1
ATOM 1116 N N . ARG A 1 140 ? 6.120 -13.558 9.415 1.00 81.24 140 ARG A N 1
ATOM 1117 C CA . ARG A 1 140 ? 5.661 -14.495 10.423 1.00 83.10 140 ARG A CA 1
ATOM 1118 C C . ARG A 1 140 ? 6.404 -15.817 10.295 1.00 83.49 140 ARG A C 1
ATOM 1119 O O . ARG A 1 140 ? 6.414 -16.439 9.230 1.00 83.67 140 ARG A O 1
ATOM 1127 N N . THR A 1 141 ? 7.049 -16.207 11.391 1.00 84.19 141 THR A N 1
ATOM 1128 C CA . THR A 1 141 ? 7.615 -17.541 11.568 1.00 84.66 141 THR A CA 1
ATOM 1129 C C . THR A 1 141 ? 6.640 -18.285 12.477 1.00 84.37 141 THR A C 1
ATOM 1130 O O . THR A 1 141 ? 5.607 -17.728 12.865 1.00 84.44 141 THR A O 1
ATOM 1134 N N . GLU A 1 142 ? 6.953 -19.536 12.813 1.00 84.15 142 GLU A N 1
ATOM 1135 C CA . GLU A 1 142 ? 6.220 -20.250 13.859 1.00 84.02 142 GLU A CA 1
ATOM 1136 C C . GLU A 1 142 ? 6.526 -19.597 15.214 1.00 83.80 142 GLU A C 1
ATOM 1137 O O . GLU A 1 142 ? 5.872 -19.879 16.220 1.00 83.79 142 GLU A O 1
ATOM 1143 N N . ASP A 1 143 ? 7.528 -18.717 15.207 1.00 83.65 143 ASP A N 1
ATOM 1144 C CA . ASP A 1 143 ? 7.925 -17.917 16.366 1.00 83.08 143 ASP A CA 1
ATOM 1145 C C . ASP A 1 143 ? 7.556 -16.443 16.115 1.00 82.51 143 ASP A C 1
ATOM 1146 O O . ASP A 1 143 ? 8.437 -15.571 16.040 1.00 82.21 143 ASP A O 1
ATOM 1151 N N . GLY A 1 144 ? 6.252 -16.191 15.966 1.00 81.58 144 GLY A N 1
ATOM 1152 C CA . GLY A 1 144 ? 5.705 -14.850 15.713 1.00 80.19 144 GLY A CA 1
ATOM 1153 C C . GLY A 1 144 ? 6.328 -14.084 14.555 1.00 79.12 144 GLY A C 1
ATOM 1154 O O . GLY A 1 144 ? 6.982 -14.665 13.682 1.00 79.33 144 GLY A O 1
ATOM 1155 N N . TRP A 1 145 ? 6.131 -12.768 14.560 1.00 77.69 145 TRP A N 1
ATOM 1156 C CA . TRP A 1 145 ? 6.722 -11.886 13.553 1.00 76.50 145 TRP A CA 1
ATOM 1157 C C . TRP A 1 145 ? 8.177 -11.536 13.881 1.00 76.00 145 TRP A C 1
ATOM 1158 O O . TRP A 1 145 ? 8.545 -11.405 15.053 1.00 75.45 145 TRP A O 1
ATOM 1169 N N . GLN A 1 146 ? 8.994 -11.389 12.838 1.00 75.67 146 GLN A N 1
ATOM 1170 C CA . GLN A 1 146 ? 10.420 -11.085 13.000 1.00 75.47 146 GLN A CA 1
ATOM 1171 C C . GLN A 1 146 ? 10.965 -10.182 11.896 1.00 74.94 146 GLN A C 1
ATOM 1172 O O . GLN A 1 146 ? 10.510 -10.236 10.751 1.00 75.17 146 GLN A O 1
ATOM 1178 N N . LEU A 1 147 ? 11.945 -9.356 12.251 1.00 74.33 147 LEU A N 1
ATOM 1179 C CA . LEU A 1 147 ? 12.565 -8.442 11.298 1.00 73.71 147 LEU A CA 1
ATOM 1180 C C . LEU A 1 147 ? 13.657 -9.147 10.508 1.00 73.13 147 LEU A C 1
ATOM 1181 O O . LEU A 1 147 ? 14.492 -9.845 11.074 1.00 72.93 147 LEU A O 1
ATOM 1186 N N . ALA A 1 148 ? 13.615 -8.969 9.193 1.00 72.58 148 ALA A N 1
ATOM 1187 C CA . ALA A 1 148 ? 14.630 -9.488 8.293 1.00 72.37 148 ALA A CA 1
ATOM 1188 C C . ALA A 1 148 ? 15.113 -8.362 7.386 1.00 72.32 148 ALA A C 1
ATOM 1189 O O . ALA A 1 148 ? 14.383 -7.409 7.123 1.00 71.46 148 ALA A O 1
ATOM 1191 N N . LYS A 1 149 ? 16.359 -8.462 6.935 1.00 72.99 149 LYS A N 1
ATOM 1192 C CA . LYS A 1 149 ? 16.920 -7.473 6.025 1.00 73.63 149 LYS A CA 1
ATOM 1193 C C . LYS A 1 149 ? 17.083 -8.087 4.643 1.00 73.23 149 LYS A C 1
ATOM 1194 O O . LYS A 1 149 ? 17.477 -9.244 4.506 1.00 73.58 149 LYS A O 1
ATOM 1200 N N . ALA A 1 150 ? 16.761 -7.314 3.619 1.00 72.99 150 ALA A N 1
ATOM 1201 C CA . ALA A 1 150 ? 16.924 -7.777 2.252 1.00 73.10 150 ALA A CA 1
ATOM 1202 C C . ALA A 1 150 ? 18.030 -7.013 1.543 1.00 73.00 150 ALA A C 1
ATOM 1203 O O . ALA A 1 150 ? 18.278 -5.837 1.828 1.00 72.87 150 ALA A O 1
ATOM 1205 N N . GLY A 1 151 ? 18.695 -7.701 0.621 1.00 72.83 151 GLY A N 1
ATOM 1206 C CA . GLY A 1 151 ? 19.728 -7.091 -0.196 1.00 72.44 151 GLY A CA 1
ATOM 1207 C C . GLY A 1 151 ? 19.906 -7.874 -1.473 1.00 71.70 151 GLY A C 1
ATOM 1208 O O . GLY A 1 151 ? 19.192 -8.847 -1.703 1.00 72.10 151 GLY A O 1
ATOM 1209 N N . ALA A 1 152 ? 20.861 -7.434 -2.288 1.00 71.20 152 ALA A N 1
ATOM 1210 C CA . ALA A 1 152 ? 21.245 -8.099 -3.522 1.00 71.03 152 ALA A CA 1
ATOM 1211 C C . ALA A 1 152 ? 22.756 -8.335 -3.579 1.00 71.13 152 ALA A C 1
ATOM 1212 O O . ALA A 1 152 ? 23.549 -7.535 -3.061 1.00 71.75 152 ALA A O 1
ATOM 1214 N N . ASP A 1 153 ? 23.144 -9.443 -4.202 1.00 69.85 153 ASP A N 1
ATOM 1215 C CA . ASP A 1 153 ? 24.542 -9.711 -4.504 1.00 68.33 153 ASP A CA 1
ATOM 1216 C C . ASP A 1 153 ? 24.638 -10.263 -5.927 1.00 68.16 153 ASP A C 1
ATOM 1217 O O . ASP A 1 153 ? 23.739 -10.030 -6.732 1.00 69.05 153 ASP A O 1
ATOM 1222 N N . GLY A 1 154 ? 25.714 -10.985 -6.236 1.00 67.96 154 GLY A N 1
ATOM 1223 C CA . GLY A 1 154 ? 25.916 -11.560 -7.569 1.00 67.33 154 GLY A CA 1
ATOM 1224 C C . GLY A 1 154 ? 24.960 -12.686 -7.928 1.00 67.01 154 GLY A C 1
ATOM 1225 O O . GLY A 1 154 ? 24.774 -12.996 -9.102 1.00 68.75 154 GLY A O 1
ATOM 1226 N N . THR A 1 155 ? 24.348 -13.296 -6.920 1.00 65.58 155 THR A N 1
ATOM 1227 C CA . THR A 1 155 ? 23.467 -14.436 -7.128 1.00 64.28 155 THR A CA 1
ATOM 1228 C C . THR A 1 155 ? 22.007 -13.986 -7.340 1.00 64.41 155 THR A C 1
ATOM 1229 O O . THR A 1 155 ? 21.326 -14.464 -8.251 1.00 64.38 155 THR A O 1
ATOM 1233 N N . GLY A 1 156 ? 21.542 -13.057 -6.512 1.00 63.54 156 GLY A N 1
ATOM 1234 C CA . GLY A 1 156 ? 20.170 -12.609 -6.579 1.00 64.46 156 GLY A CA 1
ATOM 1235 C C . GLY A 1 156 ? 19.764 -11.725 -5.424 1.00 64.72 156 GLY A C 1
ATOM 1236 O O . GLY A 1 156 ? 20.600 -11.152 -4.721 1.00 65.16 156 GLY A O 1
ATOM 1237 N N . LEU A 1 157 ? 18.459 -11.607 -5.249 1.00 65.32 157 LEU A N 1
ATOM 1238 C CA . LEU A 1 157 ? 17.882 -10.893 -4.128 1.00 65.46 157 LEU A CA 1
ATOM 1239 C C . LEU A 1 157 ? 17.590 -11.919 -3.047 1.00 65.59 157 LEU A C 1
ATOM 1240 O O . LEU A 1 157 ? 17.176 -13.041 -3.339 1.00 65.62 157 LEU A O 1
ATOM 1245 N N . TYR A 1 158 ? 17.833 -11.533 -1.802 1.00 66.25 158 TYR A N 1
ATOM 1246 C CA . TYR A 1 158 ? 17.874 -12.473 -0.686 1.00 67.33 158 TYR A CA 1
ATOM 1247 C C . TYR A 1 158 ? 17.484 -11.751 0.592 1.00 68.77 158 TYR A C 1
ATOM 1248 O O . TYR A 1 158 ? 17.570 -10.521 0.677 1.00 68.45 158 TYR A O 1
ATOM 1257 N N . TYR A 1 159 ? 17.081 -12.529 1.589 1.00 70.92 159 TYR A N 1
ATOM 1258 C CA . TYR A 1 159 ? 16.902 -12.020 2.945 1.00 72.84 159 TYR A CA 1
ATOM 1259 C C . TYR A 1 159 ? 17.646 -12.937 3.898 1.00 73.87 159 TYR A C 1
ATOM 1260 O O . TYR A 1 159 ? 17.839 -14.117 3.600 1.00 73.85 159 TYR A O 1
ATOM 1269 N N . CYS A 1 160 ? 18.070 -12.397 5.036 1.00 75.79 160 CYS A N 1
ATOM 1270 C CA . CYS A 1 160 ? 18.716 -13.214 6.064 1.00 77.75 160 CYS A CA 1
ATOM 1271 C C . CYS A 1 160 ? 17.994 -13.188 7.409 1.00 78.94 160 CYS A C 1
ATOM 1272 O O . CYS A 1 160 ? 17.425 -12.166 7.807 1.00 78.42 160 CYS A O 1
ATOM 1275 N N . THR A 1 161 ? 18.016 -14.339 8.082 1.00 81.00 161 THR A N 1
ATOM 1276 C CA . THR A 1 161 ? 17.390 -14.531 9.394 1.00 82.89 161 THR A CA 1
ATOM 1277 C C . THR A 1 161 ? 18.346 -15.331 10.279 1.00 83.92 161 THR A C 1
ATOM 1278 O O . THR A 1 161 ? 19.375 -15.823 9.802 1.00 84.46 161 THR A O 1
ATOM 1282 N N . MET A 1 162 ? 18.014 -15.471 11.558 1.00 84.75 162 MET A N 1
ATOM 1283 C CA . MET A 1 162 ? 18.862 -16.251 12.461 1.00 85.58 162 MET A CA 1
ATOM 1284 C C . MET A 1 162 ? 18.198 -17.551 12.934 1.00 85.72 162 MET A C 1
ATOM 1285 O O . MET A 1 162 ? 18.508 -18.072 14.016 1.00 85.66 162 MET A O 1
ATOM 1290 N N . ALA A 1 163 ? 17.292 -18.067 12.102 1.00 85.75 163 ALA A N 1
ATOM 1291 C CA . ALA A 1 163 ? 16.727 -19.408 12.273 1.00 85.62 163 ALA A CA 1
ATOM 1292 C C . ALA A 1 163 ? 17.634 -20.439 11.585 1.00 85.22 163 ALA A C 1
ATOM 1293 O O . ALA A 1 163 ? 17.870 -21.532 12.109 1.00 85.10 163 ALA A O 1
ATOM 1295 N N . GLY A 1 164 ? 18.128 -20.068 10.405 1.00 84.68 164 GLY A N 1
ATOM 1296 C CA . GLY A 1 164 ? 19.127 -20.838 9.669 1.00 83.99 164 GLY A CA 1
ATOM 1297 C C . GLY A 1 164 ? 20.081 -19.852 9.021 1.00 83.37 164 GLY A C 1
ATOM 1298 O O . GLY A 1 164 ? 19.879 -19.441 7.873 1.00 83.13 164 GLY A O 1
ATOM 1299 N N . ALA A 1 165 ? 21.113 -19.470 9.776 1.00 82.71 165 ALA A N 1
ATOM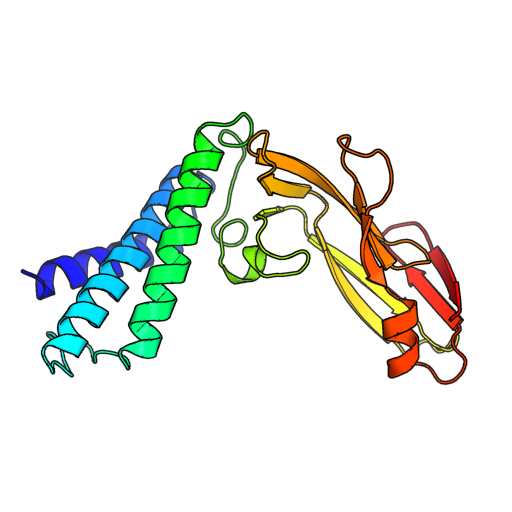 1300 C CA . ALA A 1 165 ? 22.019 -18.377 9.408 1.00 81.78 165 ALA A CA 1
ATOM 1301 C C . ALA A 1 165 ? 22.591 -18.495 7.998 1.00 81.09 165 ALA A C 1
ATOM 1302 O O . ALA A 1 165 ? 23.246 -19.485 7.656 1.00 80.88 165 ALA A O 1
ATOM 1304 N N . GLY A 1 166 ? 22.327 -17.465 7.197 1.00 80.26 166 GLY A N 1
ATOM 1305 C CA . GLY A 1 166 ? 22.747 -17.406 5.802 1.00 79.04 166 GLY A CA 1
ATOM 1306 C C . GLY A 1 166 ? 21.758 -16.592 4.985 1.00 78.39 166 GLY A C 1
ATOM 1307 O O . GLY A 1 166 ? 20.650 -16.297 5.447 1.00 78.55 166 GLY A O 1
ATOM 1308 N N . ARG A 1 167 ? 22.166 -16.222 3.774 1.00 77.09 167 ARG A N 1
ATOM 1309 C CA . ARG A 1 167 ? 21.304 -15.494 2.852 1.00 75.79 167 ARG A CA 1
ATOM 1310 C C . ARG A 1 167 ? 20.318 -16.454 2.202 1.00 75.36 167 ARG A C 1
ATOM 1311 O O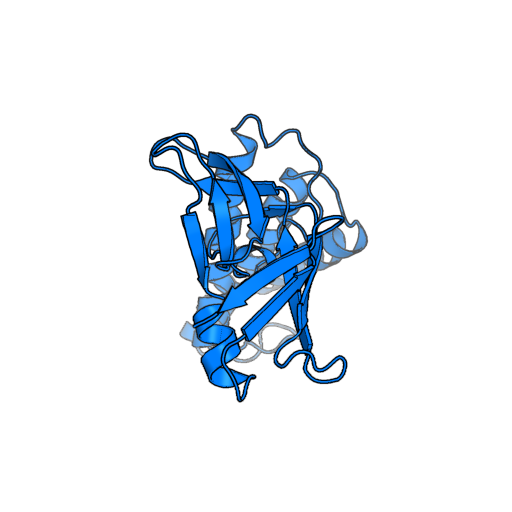 . ARG A 1 167 ? 20.716 -17.497 1.675 1.00 75.78 167 ARG A O 1
ATOM 1319 N N . ILE A 1 168 ? 19.033 -16.110 2.253 1.00 74.40 168 ILE A N 1
ATOM 1320 C CA . ILE A 1 168 ? 17.999 -16.930 1.618 1.00 73.44 168 ILE A CA 1
ATOM 1321 C C . ILE A 1 168 ? 17.421 -16.208 0.402 1.00 72.94 168 ILE A C 1
ATOM 1322 O O . ILE A 1 168 ? 16.756 -15.176 0.523 1.00 72.76 168 ILE A O 1
ATOM 1327 N N . TYR A 1 169 ? 17.703 -16.764 -0.772 1.00 72.35 169 TYR A N 1
ATOM 1328 C CA . TYR A 1 169 ? 17.396 -16.113 -2.038 1.00 72.05 169 TYR A CA 1
ATOM 1329 C C . TYR A 1 169 ? 15.960 -16.336 -2.465 1.00 71.84 169 TYR A C 1
ATOM 1330 O O . TYR A 1 169 ? 15.484 -17.473 -2.484 1.00 72.27 169 TYR A O 1
ATOM 1339 N N . TYR A 1 170 ? 15.273 -15.240 -2.787 1.00 71.53 170 TYR A N 1
ATOM 1340 C CA . TYR A 1 170 ? 13.913 -15.300 -3.327 1.00 71.06 170 TYR A CA 1
ATOM 1341 C C . TYR A 1 170 ? 13.900 -14.986 -4.823 1.00 71.47 170 TYR A C 1
ATOM 1342 O O . TYR A 1 170 ? 12.919 -15.249 -5.516 1.00 71.82 170 TYR A O 1
ATOM 1351 N N . SER A 1 171 ? 15.006 -14.431 -5.305 1.00 71.67 171 SER A N 1
ATOM 1352 C CA . SER A 1 171 ? 15.192 -14.158 -6.718 1.00 71.96 171 SER A CA 1
ATOM 1353 C C . SER A 1 171 ? 16.595 -14.599 -7.114 1.00 72.00 171 SER A C 1
ATOM 1354 O O . SER A 1 171 ? 17.531 -14.545 -6.302 1.00 72.98 171 SER A O 1
ATOM 1357 N N . ALA A 1 172 ? 16.740 -15.079 -8.343 1.00 71.42 172 ALA A N 1
ATOM 1358 C CA . ALA A 1 172 ? 18.047 -15.460 -8.862 1.00 70.89 172 ALA A CA 1
ATOM 1359 C C . ALA A 1 172 ? 18.344 -14.644 -10.108 1.00 70.41 172 ALA A C 1
ATOM 1360 O O . ALA A 1 172 ? 17.564 -14.660 -11.058 1.00 70.95 172 ALA A O 1
ATOM 1362 N N . PHE A 1 173 ? 19.468 -13.938 -10.114 1.00 69.72 173 PHE A N 1
ATOM 1363 C CA . PHE A 1 173 ? 19.823 -13.123 -11.278 1.00 69.78 173 PHE A CA 1
ATOM 1364 C C . PHE A 1 173 ? 20.201 -13.950 -12.514 1.00 69.69 173 PHE A C 1
ATOM 1365 O O . PHE A 1 173 ? 20.107 -13.471 -13.646 1.00 70.04 173 PHE A O 1
ATOM 1373 N N . GLY A 1 174 ? 20.612 -15.193 -12.292 1.00 70.04 174 GLY A N 1
ATOM 1374 C CA . GLY A 1 174 ? 20.905 -16.107 -13.382 1.00 69.48 174 GLY A CA 1
ATOM 1375 C C . GLY A 1 174 ? 19.664 -16.453 -14.172 1.00 69.40 174 GLY A C 1
ATOM 1376 O O . GLY A 1 174 ? 19.748 -16.709 -15.370 1.00 69.21 174 GLY A O 1
ATOM 1377 N N . ASP A 1 175 ? 18.514 -16.469 -13.495 1.00 69.57 175 ASP A N 1
ATOM 1378 C CA . ASP A 1 175 ? 17.223 -16.642 -14.161 1.00 70.04 175 ASP A CA 1
ATOM 1379 C C . ASP A 1 175 ? 16.828 -15.375 -14.935 1.00 69.49 175 ASP A C 1
ATOM 1380 O O . ASP A 1 175 ? 16.163 -15.458 -15.963 1.00 70.56 175 ASP A O 1
ATOM 1385 N N . GLU A 1 176 ? 17.231 -14.206 -14.437 1.00 68.60 176 GLU A N 1
ATOM 1386 C CA . GLU A 1 176 ? 16.989 -12.936 -15.135 1.00 67.67 176 GLU A CA 1
ATOM 1387 C C . GLU A 1 176 ? 17.847 -12.808 -16.395 1.00 67.91 176 GLU A C 1
ATOM 1388 O O . GLU A 1 176 ? 17.351 -12.410 -17.450 1.00 67.63 176 GLU A O 1
ATOM 1394 N N . ALA A 1 177 ? 19.125 -13.183 -16.283 1.00 67.37 177 ALA A N 1
ATOM 1395 C CA . ALA A 1 177 ? 20.055 -13.146 -17.406 1.00 67.09 177 ALA A CA 1
ATOM 1396 C C . ALA A 1 177 ? 19.711 -14.169 -18.504 1.00 67.12 177 ALA A C 1
ATOM 1397 O O . ALA A 1 177 ? 20.079 -13.994 -19.668 1.00 66.47 177 ALA A O 1
ATOM 1399 N N . ALA A 1 178 ? 19.016 -15.237 -18.127 1.00 67.79 178 ALA A N 1
ATOM 1400 C CA . ALA A 1 178 ? 18.549 -16.246 -19.082 1.00 67.99 178 ALA A CA 1
ATOM 1401 C C . ALA A 1 178 ? 17.440 -15.667 -19.966 1.00 68.84 178 ALA A C 1
ATOM 1402 O O . ALA A 1 178 ? 17.155 -16.189 -21.048 1.00 68.86 178 ALA A O 1
ATOM 1404 N N . ARG A 1 179 ? 16.812 -14.594 -19.487 1.00 69.04 179 ARG A N 1
ATOM 1405 C CA . ARG A 1 179 ? 15.775 -13.899 -20.240 1.00 69.42 179 ARG A CA 1
ATOM 1406 C C . ARG A 1 179 ? 16.338 -12.714 -21.022 1.00 68.91 179 ARG A C 1
ATOM 1407 O O . ARG A 1 179 ? 15.978 -12.520 -22.191 1.00 70.11 179 ARG A O 1
ATOM 1415 N N . PHE A 1 180 ? 17.221 -11.938 -20.381 1.00 66.92 180 PHE A N 1
ATOM 1416 C CA . PHE A 1 180 ? 17.549 -10.585 -20.850 1.00 65.11 180 PHE A CA 1
ATOM 1417 C C . PHE A 1 180 ? 18.975 -10.410 -21.373 1.00 65.39 180 PHE A C 1
ATOM 1418 O O . PHE A 1 180 ? 19.341 -9.324 -21.834 1.00 65.21 180 PHE A O 1
ATOM 1426 N N . SER A 1 181 ? 19.778 -11.465 -21.286 1.00 64.86 181 SER A N 1
ATOM 1427 C CA . SER A 1 181 ? 21.141 -11.425 -21.792 1.00 66.06 181 SER A CA 1
ATOM 1428 C C . SER A 1 181 ? 21.388 -12.455 -22.893 1.00 66.29 181 SER A C 1
ATOM 1429 O O . SER A 1 181 ? 20.672 -13.449 -23.022 1.00 64.87 181 SER A O 1
ATOM 1432 N N . THR A 1 182 ? 22.430 -12.187 -23.671 1.00 67.51 182 THR A N 1
ATOM 1433 C CA . THR A 1 182 ? 22.850 -13.048 -24.768 1.00 69.13 182 THR A CA 1
ATOM 1434 C C . THR A 1 182 ? 24.105 -13.850 -24.386 1.00 69.81 182 THR A C 1
ATOM 1435 O O . THR A 1 182 ? 24.364 -14.918 -24.951 1.00 71.01 182 THR A O 1
ATOM 1439 N N . THR A 1 183 ? 24.861 -13.345 -23.408 1.00 70.10 183 THR A N 1
ATOM 1440 C CA . THR A 1 183 ? 26.107 -13.977 -22.941 1.00 69.95 183 THR A CA 1
ATOM 1441 C C . THR A 1 183 ? 25.980 -14.722 -21.598 1.00 69.68 183 THR A C 1
ATOM 1442 O O . THR A 1 183 ? 26.618 -15.748 -21.394 1.00 69.89 183 THR A O 1
ATOM 1446 N N . GLY A 1 184 ? 25.177 -14.200 -20.676 1.00 69.26 184 GLY A N 1
ATOM 1447 C CA . GLY A 1 184 ? 25.024 -14.843 -19.367 1.00 68.67 184 GLY A CA 1
ATOM 1448 C C . GLY A 1 184 ? 25.655 -14.067 -18.222 1.00 68.00 184 GLY A C 1
ATOM 1449 O O . GLY A 1 184 ? 25.358 -14.315 -17.048 1.00 67.60 184 GLY A O 1
ATOM 1450 N N . HIS A 1 185 ? 26.517 -13.118 -18.572 1.00 67.49 185 HIS A N 1
ATOM 1451 C CA . HIS A 1 185 ? 27.161 -12.251 -17.599 1.00 67.41 185 HIS A CA 1
ATOM 1452 C C . HIS A 1 185 ? 26.282 -11.043 -17.296 1.00 67.67 185 HIS A C 1
ATOM 1453 O O . HIS A 1 185 ? 25.437 -10.658 -18.091 1.00 66.68 185 HIS A O 1
ATOM 1460 N N . TYR A 1 186 ? 26.480 -10.464 -16.123 1.00 67.99 186 TYR A N 1
ATOM 1461 C CA . TYR A 1 186 ? 25.711 -9.313 -15.693 1.00 67.85 186 TYR A CA 1
ATOM 1462 C C . TYR A 1 186 ? 26.443 -8.682 -14.518 1.00 68.40 186 TYR A C 1
ATOM 1463 O O . TYR A 1 186 ? 27.350 -9.289 -13.945 1.00 67.85 186 TYR A O 1
ATOM 1472 N N . SER A 1 187 ? 26.064 -7.454 -14.187 1.00 69.31 187 SER A N 1
ATOM 1473 C CA . SER A 1 187 ? 26.627 -6.765 -13.041 1.00 70.23 187 SER A CA 1
ATOM 1474 C C . SER A 1 187 ? 25.481 -6.139 -12.263 1.00 70.56 187 SER A C 1
ATOM 1475 O O . SER A 1 187 ? 24.511 -5.649 -12.845 1.00 70.48 187 SER A O 1
ATOM 1478 N N . VAL A 1 188 ? 25.601 -6.176 -10.940 1.00 71.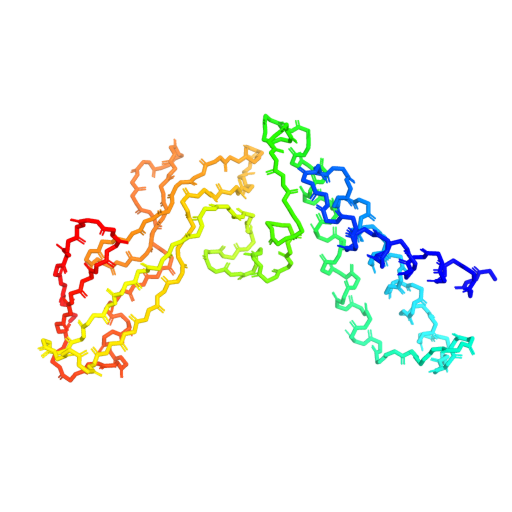10 188 VAL A N 1
ATOM 1479 C CA . VAL A 1 188 ? 24.524 -5.781 -10.039 1.00 70.40 188 VAL A CA 1
ATOM 1480 C C . VAL A 1 188 ? 24.992 -4.598 -9.198 1.00 71.03 188 VAL A C 1
ATOM 1481 O O . VAL A 1 188 ? 26.024 -4.680 -8.517 1.00 70.34 188 VAL A O 1
ATOM 1485 N N . ARG A 1 189 ? 24.250 -3.498 -9.273 1.00 71.37 189 ARG A N 1
ATOM 1486 C CA . ARG A 1 189 ? 24.495 -2.339 -8.429 1.00 72.47 189 ARG A CA 1
ATOM 1487 C C . ARG A 1 189 ? 23.364 -2.246 -7.410 1.00 73.55 189 ARG A C 1
ATOM 1488 O O . ARG A 1 189 ? 22.188 -2.116 -7.783 1.00 73.61 189 ARG A O 1
ATOM 1496 N N . ASP A 1 190 ? 23.716 -2.341 -6.128 1.00 74.48 190 ASP A N 1
ATOM 1497 C CA . ASP A 1 190 ? 22.718 -2.337 -5.058 1.00 75.64 190 ASP A CA 1
ATOM 1498 C C . ASP A 1 190 ? 22.586 -0.965 -4.390 1.00 76.59 190 ASP A C 1
ATOM 1499 O O . ASP A 1 190 ? 21.456 -0.426 -4.286 1.00 77.76 190 ASP A O 1
ATOM 1504 N N . GLN A 1 191 ? 23.717 -0.430 -3.920 1.00 75.71 191 GLN A N 1
ATOM 1505 C CA . GLN A 1 191 ? 23.788 0.903 -3.307 1.00 76.45 191 GLN A CA 1
ATOM 1506 C C . GLN A 1 191 ? 25.140 1.539 -3.639 1.00 75.99 191 GLN A C 1
ATOM 1507 O O . GLN A 1 191 ? 25.234 2.409 -4.509 1.00 76.23 191 GLN A O 1
ATOM 1513 N N . ASP A 1 192 ? 26.180 1.095 -2.936 1.00 75.36 192 ASP A N 1
ATOM 1514 C CA . ASP A 1 192 ? 27.550 1.547 -3.185 1.00 75.12 192 ASP A CA 1
ATOM 1515 C C . ASP A 1 192 ? 28.468 0.390 -3.579 1.00 74.28 192 ASP A C 1
ATOM 1516 O O . ASP A 1 192 ? 29.678 0.564 -3.702 1.00 74.65 192 ASP A O 1
ATOM 1521 N N . ARG A 1 193 ? 27.877 -0.783 -3.794 1.00 73.34 193 ARG A N 1
ATOM 1522 C CA . ARG A 1 193 ? 28.615 -1.979 -4.186 1.00 72.27 193 ARG A CA 1
ATOM 1523 C C . ARG A 1 193 ? 28.186 -2.453 -5.571 1.00 71.54 193 ARG A C 1
ATOM 1524 O O . ARG A 1 193 ? 27.008 -2.394 -5.926 1.00 71.31 193 ARG A O 1
ATOM 1532 N N . VAL A 1 194 ? 29.160 -2.898 -6.359 1.00 71.04 194 VAL A N 1
ATOM 1533 C CA . VAL A 1 194 ? 28.891 -3.532 -7.643 1.00 70.06 194 VAL A CA 1
ATOM 1534 C C . VAL A 1 194 ? 29.359 -4.979 -7.585 1.00 70.07 194 VAL A C 1
ATOM 1535 O O . VAL A 1 194 ? 30.479 -5.274 -7.152 1.00 70.12 194 VAL A O 1
ATOM 1539 N N . TYR A 1 195 ? 28.477 -5.869 -8.019 1.00 70.37 195 TYR A N 1
ATOM 1540 C CA . TYR A 1 195 ? 28.729 -7.297 -8.054 1.00 70.76 195 TYR A CA 1
ATOM 1541 C C . TYR A 1 195 ? 28.792 -7.761 -9.502 1.00 71.57 195 TYR A C 1
ATOM 1542 O O . TYR A 1 195 ? 28.162 -7.158 -10.374 1.00 72.37 195 TYR A O 1
ATOM 1551 N N . ALA A 1 196 ? 29.536 -8.836 -9.749 1.00 71.54 196 ALA A N 1
ATOM 1552 C CA . ALA A 1 196 ? 29.491 -9.528 -11.029 1.00 71.77 196 ALA A CA 1
ATOM 1553 C C . ALA A 1 196 ? 28.828 -10.890 -10.847 1.00 72.17 196 ALA A C 1
ATOM 1554 O O . ALA A 1 196 ? 28.803 -11.437 -9.737 1.00 72.19 196 ALA A O 1
ATOM 1556 N N . GLY A 1 197 ? 28.288 -11.427 -11.940 1.00 72.86 197 GLY A N 1
ATOM 1557 C CA . GLY A 1 197 ? 27.653 -12.740 -11.934 1.00 73.53 197 GLY A CA 1
ATOM 1558 C C . GLY A 1 197 ? 27.581 -13.350 -13.317 1.00 74.13 197 GLY A C 1
ATOM 1559 O O . GLY A 1 197 ? 27.711 -12.650 -14.321 1.00 73.53 197 GLY A O 1
ATOM 1560 N N . VAL A 1 198 ? 27.380 -14.665 -13.355 1.00 75.55 198 VAL A N 1
ATOM 1561 C CA . VAL A 1 198 ? 27.246 -15.425 -14.599 1.00 77.49 198 VAL A CA 1
ATOM 1562 C C . VAL A 1 198 ? 26.189 -16.521 -14.413 1.00 79.02 198 VAL A C 1
ATOM 1563 O O . VAL A 1 198 ? 25.880 -16.904 -13.283 1.00 79.84 198 VAL A O 1
ATOM 1567 N N . SER A 1 199 ? 25.650 -17.023 -15.523 1.00 80.24 199 SER A N 1
ATOM 1568 C CA . SER A 1 199 ? 24.799 -18.212 -15.511 1.00 81.31 199 SER A CA 1
ATOM 1569 C C . SER A 1 199 ? 25.302 -19.234 -16.526 1.00 81.48 199 SER A C 1
ATOM 1570 O O . SER A 1 199 ? 25.045 -20.434 -16.395 1.00 82.25 199 SER A O 1
#

Radius of gyration: 20.89 Å; Cα contacts (8 Å, |Δi|>4): 344; chains: 1; bounding box: 58×32×44 Å

GO terms:
  GO:0039693 viral DNA genome replication (P, IDA)
  GO:0005515 protein binding (F, IPI)
  GO:0042025 host cell nucleus (C, IDA)

InterPro domains:
  IPR000427 Papillomavirus E2, C-terminal [PF00511] (330-402)
  IPR001866 Papillomavirus E2, N-terminal [PF00508] (1-196)
  IPR012677 Nucleotide-binding alpha-beta plait domain superfamily [G3DSA:3.30.70.330] (326-410)
  IPR033668 Regulatory protein E2 [MF_04001] (1-408)
  IPR035975 E2/EBNA1, C-terminal [SSF54957] (313-407)
  IPR036050 E2 regulatory, transactivation domain [SSF51332] (1-202)
  IPR042503 E2 regulatory, transactivation domain, subdomain 1 [G3DSA:1.10.287.30] (1-100)
  IPR042504 E2 regulatory, transactivation domain, subdomain 2 [G3DSA:2.170.200.10] (101-209)

Secondary structure (DSSP, 8-state):
-HHHHHHHHHHHHHHHHHHT---HHHHHHHHHHHHHHHHHHHHHHHTT-SEETTEEPP-HHHHHHHHHHHHHHHHHHHHHHTSGGGGS---TTTTSHHHHHSSSSSSEEEEEEEEEEE-SS-TTSEEEEEEEEEEEEE-SSSEEEEEEEE-SS-EEEEETTTTEEEES--HHHHHHHH-SSS-EEEESSS-EEEE--

Solvent-accessible surface area: 11268 Å² total; per-residue (Å²): 114,41,57,116,107,4,107,92,6,52,72,33,25,118,116,16,95,146,122,61,13,87,107,0,73,26,2,8,82,40,21,31,8,15,79,46,28,6,66,27,8,62,36,8,78,128,153,52,44,85,85,32,57,187,41,204,16,35,121,17,92,54,0,69,80,120,8,108,42,0,55,41,0,21,85,9,0,67,69,0,37,183,41,143,13,8,143,48,97,0,31,35,122,19,2,26,52,112,35,7,36,43,88,14,136,126,3,0,0,27,38,65,46,93,0,71,0,48,0,41,71,65,87,102,37,43,49,176,33,73,0,25,37,46,0,6,39,152,47,176,113,40,21,46,63,0,114,8,4,1,13,16,75,0,9,26,36,41,13,171,88,47,91,39,114,71,87,46,28,38,0,19,96,32,2,84,179,72,19,133,90,12,98,14,35,0,123,19,125,123,166,90,55,88,13,96,94